Protein AF-A0A5C4V6C7-F1 (afdb_monomer_lite)

Structure (mmCIF, N/CA/C/O backbone):
data_AF-A0A5C4V6C7-F1
#
_entry.id   AF-A0A5C4V6C7-F1
#
loop_
_atom_site.group_PDB
_atom_site.id
_atom_site.type_symbol
_atom_site.label_atom_id
_atom_site.label_alt_id
_atom_site.label_comp_id
_atom_site.label_asym_id
_atom_site.label_entity_id
_atom_site.label_seq_id
_atom_site.pdbx_PDB_ins_code
_atom_site.Cartn_x
_atom_site.Cartn_y
_atom_site.Cartn_z
_atom_site.occupancy
_atom_site.B_iso_or_equiv
_atom_site.auth_seq_id
_atom_site.auth_comp_id
_atom_site.auth_asym_id
_atom_site.auth_atom_id
_atom_site.pdbx_PDB_model_num
ATOM 1 N N . MET A 1 1 ? 22.127 10.292 -16.345 1.00 47.66 1 MET A N 1
ATOM 2 C CA . MET A 1 1 ? 21.463 10.216 -15.031 1.00 47.66 1 MET A CA 1
ATOM 3 C C . MET A 1 1 ? 20.847 8.839 -14.989 1.00 47.66 1 MET A C 1
ATOM 5 O O . MET A 1 1 ? 20.058 8.567 -15.880 1.00 47.66 1 MET A O 1
ATOM 9 N N . GLY A 1 2 ? 21.312 7.954 -14.108 1.00 60.34 2 GLY A N 1
ATOM 10 C CA . GLY A 1 2 ? 20.715 6.629 -13.950 1.00 60.34 2 GLY A CA 1
ATOM 11 C C . GLY A 1 2 ? 19.449 6.728 -13.108 1.00 60.34 2 GLY A C 1
ATOM 12 O O . GLY A 1 2 ? 19.377 7.549 -12.192 1.00 60.34 2 GLY A O 1
ATOM 13 N N . TRP A 1 3 ? 18.433 5.935 -13.435 1.00 71.38 3 TRP A N 1
ATOM 14 C CA . TRP A 1 3 ? 17.349 5.673 -12.495 1.00 71.38 3 TRP A CA 1
ATOM 15 C C . TRP A 1 3 ? 17.891 4.770 -11.385 1.00 71.38 3 TRP A C 1
ATOM 17 O O . TRP A 1 3 ? 18.518 3.755 -11.677 1.00 71.38 3 TRP A O 1
ATOM 27 N N . SER A 1 4 ? 17.635 5.132 -10.131 1.00 81.44 4 SER A N 1
ATOM 28 C CA . SER A 1 4 ? 17.760 4.213 -9.001 1.00 81.44 4 SER A CA 1
ATOM 29 C C . SER A 1 4 ? 16.386 4.092 -8.362 1.00 81.44 4 SER A C 1
ATOM 31 O O . SER A 1 4 ? 15.994 4.907 -7.538 1.00 81.44 4 SER A O 1
ATOM 33 N N . MET A 1 5 ? 15.580 3.155 -8.855 1.00 88.19 5 MET A N 1
ATOM 34 C CA . MET A 1 5 ? 14.187 3.020 -8.440 1.00 88.19 5 MET A CA 1
ATOM 35 C C . MET A 1 5 ? 13.629 1.627 -8.717 1.00 88.19 5 MET A C 1
ATOM 37 O O . MET A 1 5 ? 14.160 0.843 -9.502 1.00 88.19 5 MET A O 1
ATOM 41 N N . GLU A 1 6 ? 12.487 1.350 -8.114 1.00 91.19 6 GLU A N 1
ATOM 42 C CA . GLU A 1 6 ? 11.652 0.192 -8.362 1.00 91.19 6 GLU A CA 1
ATOM 43 C C . GLU A 1 6 ? 10.340 0.609 -9.009 1.00 91.19 6 GLU A C 1
ATOM 45 O O . GLU A 1 6 ? 9.725 1.604 -8.632 1.00 91.19 6 GLU A O 1
ATOM 50 N N . MET A 1 7 ? 9.893 -0.174 -9.986 1.00 92.44 7 MET A N 1
ATOM 51 C CA . MET A 1 7 ? 8.589 -0.007 -10.610 1.00 92.44 7 MET A CA 1
ATOM 52 C C . MET A 1 7 ? 7.860 -1.348 -10.636 1.00 92.44 7 MET A C 1
ATOM 54 O O . MET A 1 7 ? 8.279 -2.281 -11.324 1.00 92.44 7 MET A O 1
ATOM 58 N N . ALA A 1 8 ? 6.766 -1.442 -9.884 1.00 93.31 8 ALA A N 1
ATOM 59 C CA . ALA A 1 8 ? 5.877 -2.594 -9.863 1.00 93.31 8 ALA A CA 1
ATOM 60 C C . ALA A 1 8 ? 4.624 -2.328 -10.699 1.00 93.31 8 ALA A C 1
ATOM 62 O O . ALA A 1 8 ? 3.973 -1.302 -10.545 1.00 93.31 8 ALA A O 1
ATOM 63 N N . ALA A 1 9 ? 4.248 -3.283 -11.539 1.00 93.94 9 ALA A N 1
ATOM 64 C CA . ALA A 1 9 ? 2.946 -3.362 -12.176 1.00 93.94 9 ALA A CA 1
ATOM 65 C C . ALA A 1 9 ? 2.167 -4.529 -11.556 1.00 93.94 9 ALA A C 1
ATOM 67 O O . ALA A 1 9 ? 2.558 -5.691 -11.687 1.00 93.94 9 ALA A O 1
ATOM 68 N N . VAL A 1 10 ? 1.064 -4.210 -10.882 1.00 93.44 10 VAL A N 1
ATOM 69 C CA . VAL A 1 10 ? 0.144 -5.165 -10.251 1.00 93.44 10 VAL A CA 1
ATOM 70 C C . VAL A 1 10 ? -1.168 -5.136 -11.019 1.00 93.44 10 VAL A C 1
ATOM 72 O O . VAL A 1 10 ? -1.760 -4.072 -11.191 1.00 93.44 10 VAL A O 1
ATOM 75 N N . ARG A 1 11 ? -1.643 -6.277 -11.520 1.00 91.88 11 ARG A N 1
ATOM 76 C CA . ARG A 1 11 ? -2.886 -6.300 -12.303 1.00 91.88 11 ARG A CA 1
ATOM 77 C C . ARG A 1 11 ? -4.105 -6.216 -11.386 1.00 91.88 11 ARG A C 1
ATOM 79 O O . ARG A 1 11 ? -4.577 -7.229 -10.880 1.00 91.88 11 ARG A O 1
ATOM 86 N N . THR A 1 12 ? -4.614 -5.006 -11.197 1.00 90.31 12 THR A N 1
ATOM 87 C CA . THR A 1 12 ? -5.779 -4.696 -10.364 1.00 90.31 12 THR A CA 1
ATOM 88 C C . THR A 1 12 ? -6.455 -3.410 -10.852 1.00 90.31 12 THR A C 1
ATOM 90 O O . THR A 1 12 ? -5.879 -2.630 -11.615 1.00 90.31 12 THR A O 1
ATOM 93 N N . THR A 1 13 ? -7.699 -3.204 -10.427 1.00 89.38 13 THR A N 1
ATOM 94 C CA . THR A 1 13 ? -8.447 -1.951 -10.593 1.00 89.38 13 THR A CA 1
ATOM 95 C C . THR A 1 13 ? -8.443 -1.089 -9.331 1.00 89.38 13 THR A C 1
ATOM 97 O O . THR A 1 13 ? -9.035 -0.014 -9.352 1.00 89.38 13 THR A O 1
ATOM 100 N N . ASP A 1 14 ? -7.810 -1.551 -8.252 1.00 88.12 14 ASP A N 1
ATOM 101 C CA . ASP A 1 14 ? -7.759 -0.874 -6.959 1.00 88.12 14 ASP A CA 1
ATOM 102 C C . ASP A 1 14 ? -6.302 -0.609 -6.550 1.00 88.12 14 ASP A C 1
ATOM 104 O O . ASP A 1 14 ? -5.488 -1.528 -6.445 1.00 88.12 14 ASP A O 1
ATOM 108 N N . LEU A 1 15 ? -5.955 0.664 -6.333 1.00 88.06 15 LEU A N 1
ATOM 109 C CA . LEU A 1 15 ? -4.605 1.041 -5.906 1.00 88.06 15 LEU A CA 1
ATOM 110 C C . LEU A 1 15 ? -4.273 0.501 -4.514 1.00 88.06 15 LEU A C 1
ATOM 112 O O . LEU A 1 15 ? -3.110 0.175 -4.271 1.00 88.06 15 LEU A O 1
ATOM 116 N N . ASP A 1 16 ? -5.268 0.343 -3.641 1.00 82.62 16 ASP A N 1
ATOM 117 C CA . ASP A 1 16 ? -5.066 -0.134 -2.271 1.00 82.62 16 ASP A CA 1
ATOM 118 C C . ASP A 1 16 ? -4.592 -1.598 -2.232 1.00 82.62 16 ASP A C 1
ATOM 120 O O . ASP A 1 16 ? -3.952 -2.025 -1.272 1.00 82.62 16 ASP A O 1
ATOM 124 N N . GLU A 1 17 ? -4.859 -2.379 -3.284 1.00 83.94 17 GLU A N 1
ATOM 125 C CA . GLU A 1 17 ? -4.352 -3.750 -3.411 1.00 83.94 17 GLU A CA 1
ATOM 126 C C . GLU A 1 17 ? -2.885 -3.800 -3.858 1.00 83.94 17 GLU A C 1
ATOM 128 O O . GLU A 1 17 ? -2.163 -4.749 -3.538 1.00 83.94 17 GLU A O 1
ATOM 133 N N . ALA A 1 18 ? -2.440 -2.797 -4.617 1.00 87.44 18 ALA A N 1
ATOM 134 C CA . ALA A 1 18 ? -1.103 -2.750 -5.201 1.00 87.44 18 ALA A CA 1
ATOM 135 C C . ALA A 1 18 ? -0.082 -2.049 -4.302 1.00 87.44 18 ALA A C 1
ATOM 137 O O . ALA A 1 18 ? 1.094 -2.421 -4.288 1.00 87.44 18 ALA A O 1
ATOM 138 N N . VAL A 1 19 ? -0.526 -1.049 -3.547 1.00 87.81 19 VAL A N 1
ATOM 139 C CA . VAL A 1 19 ? 0.311 -0.245 -2.660 1.00 87.81 19 VAL A CA 1
ATOM 140 C C . VAL A 1 19 ? 0.470 -0.962 -1.316 1.00 87.81 19 VAL A C 1
ATOM 142 O O . VAL A 1 19 ? -0.526 -1.398 -0.736 1.00 87.81 19 VAL A O 1
ATOM 145 N N . PRO A 1 20 ? 1.695 -1.102 -0.773 1.00 83.75 20 PRO A N 1
ATOM 146 C CA . PRO A 1 20 ? 1.854 -1.623 0.576 1.00 83.75 20 PRO A CA 1
ATOM 147 C C . PRO A 1 20 ? 1.098 -0.736 1.568 1.00 83.75 20 PRO A C 1
ATOM 149 O O . PRO A 1 20 ? 1.229 0.483 1.545 1.00 83.75 20 PRO A O 1
ATOM 152 N N . HIS A 1 21 ? 0.356 -1.351 2.486 1.00 75.38 21 HIS A N 1
ATOM 153 C CA . HIS A 1 21 ? -0.466 -0.666 3.497 1.00 75.38 21 HIS A CA 1
ATOM 154 C C . HIS A 1 21 ? 0.283 0.357 4.379 1.00 75.38 21 HIS A C 1
ATOM 156 O O . HIS A 1 21 ? -0.352 1.147 5.073 1.00 75.38 21 HIS A O 1
ATOM 162 N N . LEU A 1 22 ? 1.619 0.332 4.364 1.00 72.62 22 LEU A N 1
ATOM 163 C CA . LEU A 1 22 ? 2.504 1.304 5.008 1.00 72.62 22 LEU A CA 1
ATOM 164 C C . LEU A 1 22 ? 2.530 2.664 4.299 1.00 72.62 22 LEU A C 1
ATOM 166 O O . LEU A 1 22 ? 3.175 3.585 4.793 1.00 72.62 22 LEU A O 1
ATOM 170 N N . PHE A 1 23 ? 1.882 2.795 3.143 1.00 81.94 23 PHE A N 1
ATOM 171 C CA . PHE A 1 23 ? 1.819 4.021 2.364 1.00 81.94 23 PHE A CA 1
ATOM 172 C C . PHE A 1 23 ? 0.376 4.496 2.213 1.00 81.94 23 PHE A C 1
ATOM 174 O O . PHE A 1 23 ? -0.569 3.711 2.157 1.00 81.94 23 PHE A O 1
ATOM 181 N N . SER A 1 24 ? 0.186 5.810 2.145 1.00 77.50 24 SER A N 1
ATOM 182 C CA . SER A 1 24 ? -1.124 6.409 1.905 1.00 77.50 24 SER A CA 1
ATOM 183 C C . SER A 1 24 ? -1.042 7.699 1.107 1.00 77.50 24 SER A C 1
ATOM 185 O O . SER A 1 24 ? -0.023 8.388 1.165 1.00 77.50 24 SER A O 1
ATOM 187 N N . PRO A 1 25 ? -2.143 8.079 0.430 1.00 84.56 25 PRO A N 1
ATOM 188 C CA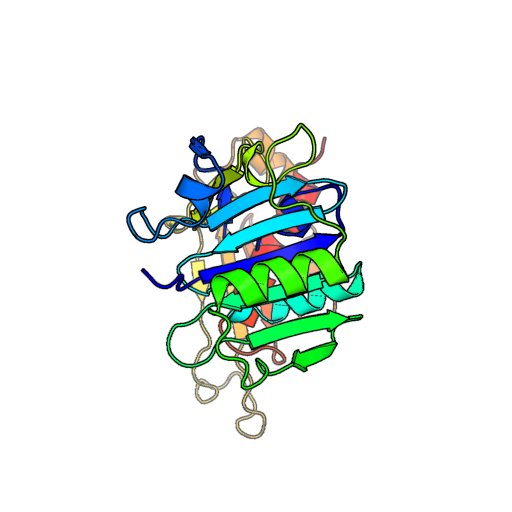 . PRO A 1 25 ? -2.256 9.353 -0.266 1.00 84.56 25 PRO A CA 1
ATOM 189 C C . PRO A 1 25 ? -1.813 10.541 0.591 1.00 84.56 25 PRO A C 1
ATOM 191 O O . PRO A 1 25 ? -2.412 10.815 1.631 1.00 84.56 25 PRO A O 1
ATOM 194 N N . ALA A 1 26 ? -0.809 11.275 0.112 1.00 82.19 26 ALA A N 1
ATOM 195 C CA . ALA A 1 26 ? -0.291 12.495 0.735 1.00 82.19 26 ALA A CA 1
ATOM 196 C C . ALA A 1 26 ? -1.037 13.769 0.279 1.00 82.19 26 ALA A C 1
ATOM 198 O O . ALA A 1 26 ? -0.656 14.883 0.627 1.00 82.19 26 ALA A O 1
ATOM 199 N N . GLY A 1 27 ? -2.101 13.619 -0.522 1.00 76.81 27 GLY A N 1
ATOM 200 C CA . GLY A 1 27 ? -2.910 14.733 -1.035 1.00 76.81 27 GLY A CA 1
ATOM 201 C C . GLY A 1 27 ? -2.356 15.415 -2.292 1.00 76.81 27 GLY A C 1
ATOM 202 O O . GLY A 1 27 ? -2.878 16.451 -2.697 1.00 76.81 27 GLY A O 1
ATOM 203 N N . GLY A 1 28 ? -1.328 14.842 -2.927 1.00 88.38 28 GLY A N 1
ATOM 204 C CA . GLY A 1 28 ? -0.708 15.364 -4.147 1.00 88.38 28 GLY A CA 1
ATOM 205 C C . GLY A 1 28 ? -0.765 14.392 -5.325 1.00 88.38 28 GLY A C 1
ATOM 206 O O . GLY A 1 28 ? -0.949 13.184 -5.153 1.00 88.38 28 GLY A O 1
ATOM 207 N N . THR A 1 29 ? -0.567 14.929 -6.530 1.00 93.81 29 THR A N 1
ATOM 208 C CA . THR A 1 29 ? -0.294 14.128 -7.728 1.00 93.81 29 THR A CA 1
ATOM 209 C C . THR A 1 29 ? 0.911 14.677 -8.481 1.00 93.81 29 THR A C 1
ATOM 211 O O . THR A 1 29 ? 1.258 15.848 -8.335 1.00 93.81 29 THR A O 1
ATOM 214 N N . THR A 1 30 ? 1.554 13.832 -9.279 1.00 93.12 30 THR A N 1
ATOM 215 C CA . THR A 1 30 ? 2.693 14.201 -10.119 1.00 93.12 30 THR A CA 1
ATOM 216 C C . THR A 1 30 ? 2.644 13.470 -11.458 1.00 93.12 30 THR A C 1
ATOM 218 O O . THR A 1 30 ? 1.940 12.475 -11.606 1.00 93.12 30 THR A O 1
ATOM 221 N N . ARG A 1 31 ? 3.384 13.958 -12.451 1.00 92.75 31 ARG A N 1
ATOM 222 C CA . ARG A 1 31 ? 3.539 13.290 -13.755 1.00 92.75 31 ARG A CA 1
ATOM 223 C C . ARG A 1 31 ? 4.609 12.206 -13.667 1.00 92.75 31 ARG A C 1
ATOM 225 O O . ARG A 1 31 ? 5.383 12.207 -12.716 1.00 92.75 31 ARG A O 1
ATOM 232 N N . PHE A 1 32 ? 4.688 11.324 -14.664 1.00 90.50 32 PHE A N 1
ATOM 233 C CA . PHE A 1 32 ? 5.678 10.238 -14.692 1.00 90.50 32 PHE A CA 1
ATOM 234 C C . PHE A 1 32 ? 7.111 10.721 -14.415 1.00 90.50 32 PHE A C 1
ATOM 236 O O . PHE A 1 32 ? 7.755 10.189 -13.521 1.00 90.50 32 PHE A O 1
ATOM 243 N N . GLU A 1 33 ? 7.559 11.799 -15.068 1.00 88.88 33 GLU A N 1
ATOM 244 C CA . GLU A 1 33 ? 8.881 12.405 -14.823 1.00 88.88 33 GLU A CA 1
ATOM 245 C C . GLU A 1 33 ? 9.093 12.800 -13.353 1.00 88.88 33 GLU A C 1
ATOM 247 O O . GLU A 1 33 ? 10.156 12.594 -12.773 1.00 88.88 33 GLU A O 1
ATOM 252 N N . GLY A 1 34 ? 8.057 13.343 -12.714 1.00 88.69 34 GLY A N 1
ATOM 253 C CA . GLY A 1 34 ? 8.104 13.684 -11.297 1.00 88.69 34 GLY A CA 1
ATOM 254 C C . GLY A 1 34 ? 7.952 12.473 -10.372 1.00 88.69 34 GLY A C 1
ATOM 255 O O . GLY A 1 34 ? 8.351 12.550 -9.213 1.00 88.69 34 GLY A O 1
ATOM 256 N N . ALA A 1 35 ? 7.379 11.365 -10.845 1.00 89.50 35 ALA A N 1
ATOM 257 C CA . ALA A 1 35 ? 7.295 10.105 -10.111 1.00 89.50 35 ALA A CA 1
ATOM 258 C C . ALA A 1 35 ? 8.628 9.340 -10.124 1.00 89.50 35 ALA A C 1
ATOM 260 O O . ALA A 1 35 ? 8.940 8.684 -9.136 1.00 89.50 35 ALA A O 1
ATOM 261 N N . THR A 1 36 ? 9.415 9.463 -11.197 1.00 88.19 36 THR A N 1
ATOM 262 C CA . THR A 1 36 ? 10.729 8.813 -11.364 1.00 88.19 36 THR A CA 1
ATOM 263 C C . THR A 1 36 ? 11.917 9.705 -10.987 1.00 88.19 36 THR A C 1
ATOM 265 O O . THR A 1 36 ? 13.060 9.255 -10.984 1.00 88.19 36 THR A O 1
ATOM 268 N N . SER A 1 37 ? 11.683 10.981 -10.668 1.00 85.75 37 SER A N 1
ATOM 269 C CA . SER A 1 37 ? 12.748 11.908 -10.276 1.00 85.75 37 SER A CA 1
ATOM 270 C C . SER A 1 37 ? 13.407 11.483 -8.962 1.00 85.75 37 SER A C 1
ATOM 272 O O . SER A 1 37 ? 12.716 11.318 -7.970 1.00 85.75 37 SER A O 1
ATOM 274 N N . MET A 1 38 ? 14.741 11.427 -8.909 1.00 78.44 38 MET A N 1
ATOM 275 C CA . MET A 1 38 ? 15.501 11.210 -7.662 1.00 78.44 38 MET A CA 1
ATOM 276 C C . MET A 1 38 ? 15.631 12.474 -6.792 1.00 78.44 38 MET A C 1
ATOM 278 O O . MET A 1 38 ? 16.206 12.436 -5.712 1.00 78.44 38 MET A O 1
ATOM 282 N N . SER A 1 39 ? 15.154 13.629 -7.270 1.00 79.25 39 SER A N 1
ATOM 283 C CA . SER A 1 39 ? 15.255 14.913 -6.549 1.00 79.25 39 SER A CA 1
ATOM 284 C C . SER A 1 39 ? 14.053 15.206 -5.644 1.00 79.25 39 SER A C 1
ATOM 286 O O . SER A 1 39 ? 14.030 16.232 -4.963 1.00 79.25 39 SER A O 1
ATOM 288 N N . ARG A 1 40 ? 13.033 14.343 -5.660 1.00 76.69 40 ARG A N 1
ATOM 289 C CA . ARG A 1 40 ? 11.847 14.443 -4.798 1.00 76.69 40 ARG A CA 1
ATOM 290 C C . ARG A 1 40 ? 12.128 13.879 -3.399 1.00 76.69 40 ARG A C 1
ATOM 292 O O . ARG A 1 40 ? 13.032 13.060 -3.244 1.00 76.69 40 ARG A O 1
ATOM 299 N N . PRO A 1 41 ? 11.319 14.246 -2.390 1.00 76.06 41 PRO A N 1
ATOM 300 C CA . PRO A 1 41 ? 11.248 13.486 -1.148 1.00 76.06 41 PRO A CA 1
ATOM 301 C C . PRO A 1 41 ? 10.969 11.999 -1.431 1.00 76.06 41 PRO A C 1
ATOM 303 O O . PRO A 1 41 ? 10.268 11.712 -2.402 1.00 76.06 41 PRO A O 1
ATOM 306 N N . PRO A 1 42 ? 11.452 11.067 -0.588 1.00 75.94 42 PRO A N 1
ATOM 307 C CA . PRO A 1 42 ? 11.379 9.613 -0.787 1.00 75.94 42 PRO A CA 1
ATOM 308 C C . PRO A 1 42 ? 9.956 9.043 -0.629 1.00 75.94 42 PRO A C 1
ATOM 310 O O . PRO A 1 42 ? 9.681 8.124 0.141 1.00 75.94 42 PRO A O 1
ATOM 313 N N . GLU A 1 43 ? 9.001 9.617 -1.338 1.00 86.44 43 GLU A N 1
ATOM 314 C CA . GLU A 1 43 ? 7.597 9.250 -1.387 1.00 86.44 43 GLU A CA 1
ATOM 315 C C . GLU A 1 43 ? 7.382 8.256 -2.522 1.00 86.44 43 GLU A C 1
ATOM 317 O O . GLU A 1 43 ? 7.948 8.410 -3.607 1.00 86.44 43 GLU A O 1
ATOM 322 N N . MET A 1 44 ? 6.511 7.282 -2.300 1.00 91.75 44 MET A N 1
ATOM 323 C CA . MET A 1 44 ? 6.084 6.352 -3.338 1.00 91.75 44 MET A CA 1
ATOM 324 C C . MET A 1 44 ? 5.057 7.038 -4.251 1.00 91.75 44 MET A C 1
ATOM 326 O O . MET A 1 44 ? 4.393 8.001 -3.861 1.00 91.75 44 MET A O 1
ATOM 330 N N . CYS A 1 45 ? 4.923 6.573 -5.485 1.00 94.38 45 CYS A N 1
ATOM 331 C CA . CYS A 1 45 ? 3.917 7.060 -6.420 1.00 94.38 45 CYS A CA 1
ATOM 332 C C . CYS A 1 45 ? 3.119 5.906 -7.005 1.00 94.38 45 CYS A C 1
ATOM 334 O O . CYS A 1 45 ? 3.704 4.889 -7.347 1.00 94.38 45 CYS A O 1
ATOM 336 N N . ALA A 1 46 ? 1.805 6.061 -7.166 1.00 95.50 46 ALA A N 1
ATOM 337 C CA . ALA A 1 46 ? 0.982 5.022 -7.779 1.00 95.50 46 ALA A CA 1
ATOM 338 C C . ALA A 1 46 ? -0.085 5.576 -8.727 1.00 95.50 46 ALA A C 1
ATOM 340 O O . ALA A 1 46 ? -0.614 6.667 -8.510 1.00 95.50 46 ALA A O 1
ATOM 341 N N . ALA A 1 47 ? -0.406 4.829 -9.782 1.00 95.06 47 ALA A N 1
ATOM 342 C CA . ALA A 1 47 ? -1.479 5.168 -10.713 1.00 95.06 47 ALA A CA 1
ATOM 343 C C . ALA A 1 47 ? -2.103 3.933 -11.367 1.00 95.06 47 ALA A C 1
ATOM 345 O O . ALA A 1 47 ? -1.438 2.915 -11.541 1.00 95.06 47 ALA A O 1
ATOM 346 N N . LEU A 1 48 ? -3.368 4.045 -11.784 1.00 92.94 48 LEU A N 1
ATOM 347 C CA . LEU A 1 48 ? -4.024 3.035 -12.615 1.00 92.94 48 LEU A CA 1
ATOM 348 C C . LEU A 1 48 ? -3.779 3.332 -14.098 1.00 92.94 48 LEU A C 1
ATOM 350 O O . LEU A 1 48 ? -4.090 4.417 -14.585 1.00 92.94 48 LEU A O 1
ATOM 354 N N . VAL A 1 49 ? -3.254 2.347 -14.822 1.00 90.81 49 VAL A N 1
ATOM 355 C CA . VAL A 1 49 ? -2.893 2.428 -16.239 1.00 90.81 49 VAL A CA 1
ATOM 356 C C . VAL A 1 49 ? -3.324 1.143 -16.939 1.00 90.81 49 VAL A C 1
ATOM 358 O O . VAL A 1 49 ? -2.757 0.080 -16.715 1.00 90.81 49 VAL A O 1
ATOM 361 N N . GLY A 1 50 ? -4.348 1.217 -17.793 1.00 84.50 50 GLY A N 1
ATOM 362 C CA . GLY A 1 50 ? -4.726 0.093 -18.662 1.00 84.50 50 GLY A CA 1
ATOM 363 C C . GLY A 1 50 ? -5.037 -1.226 -17.935 1.00 84.50 50 GLY A C 1
ATOM 364 O O . GLY A 1 50 ? -4.712 -2.290 -18.453 1.00 84.50 50 GLY A O 1
ATOM 365 N N . GLY A 1 51 ? -5.638 -1.170 -16.739 1.00 88.19 51 GLY A N 1
ATOM 366 C CA . GLY A 1 51 ? -5.943 -2.354 -15.917 1.00 88.19 51 GLY A CA 1
ATOM 367 C C . GLY A 1 51 ? -4.793 -2.840 -15.026 1.00 88.19 51 GLY A C 1
ATOM 368 O O . GLY A 1 51 ? -4.876 -3.930 -14.460 1.00 88.19 51 GLY A O 1
ATOM 369 N N . TRP A 1 52 ? -3.734 -2.040 -14.911 1.00 92.69 52 TRP A N 1
ATOM 370 C CA . TRP A 1 52 ? -2.624 -2.242 -13.990 1.00 92.69 52 TRP A CA 1
ATOM 371 C C . TRP A 1 52 ? -2.543 -1.085 -13.005 1.00 92.69 52 TRP A C 1
ATOM 373 O O . TRP A 1 52 ? -2.676 0.069 -13.397 1.00 92.69 52 TRP A O 1
ATOM 383 N N . ALA A 1 53 ? -2.249 -1.376 -11.748 1.00 94.19 53 ALA A N 1
ATOM 384 C CA . ALA A 1 53 ? -1.694 -0.403 -10.829 1.00 94.19 53 ALA A CA 1
ATOM 385 C C . ALA A 1 53 ? -0.173 -0.380 -11.008 1.00 94.19 53 ALA A C 1
ATOM 387 O O . ALA A 1 53 ? 0.493 -1.401 -10.826 1.00 94.19 53 ALA A O 1
ATOM 388 N N . VAL A 1 54 ? 0.367 0.773 -11.389 1.00 94.44 54 VAL A N 1
ATOM 389 C CA . VAL A 1 54 ? 1.806 1.015 -11.510 1.00 94.44 54 VAL A CA 1
ATOM 390 C C . VAL A 1 54 ? 2.263 1.769 -10.276 1.00 94.44 54 VAL A C 1
ATOM 392 O O . VAL A 1 54 ? 1.785 2.875 -10.035 1.00 94.44 54 VAL A O 1
ATOM 395 N N . VAL A 1 55 ? 3.175 1.172 -9.516 1.00 94.81 55 VAL A N 1
ATOM 396 C CA . VAL A 1 55 ? 3.758 1.725 -8.293 1.00 94.81 55 VAL A CA 1
ATOM 397 C C . VAL A 1 55 ? 5.240 1.989 -8.535 1.00 94.81 55 VAL A C 1
ATOM 399 O O . VAL A 1 55 ? 5.959 1.087 -8.952 1.00 94.81 55 VAL A O 1
ATOM 402 N N . ILE A 1 56 ? 5.686 3.217 -8.293 1.00 93.44 56 ILE A N 1
ATOM 403 C CA . ILE A 1 56 ? 7.062 3.684 -8.467 1.00 93.44 56 ILE A CA 1
ATOM 404 C C . ILE A 1 56 ? 7.621 4.041 -7.093 1.00 93.44 56 ILE A C 1
ATOM 406 O O . ILE A 1 56 ? 7.009 4.813 -6.350 1.00 93.44 56 ILE A O 1
ATOM 410 N N . ASP A 1 57 ? 8.783 3.489 -6.769 1.00 91.62 57 ASP A N 1
ATOM 411 C CA . ASP A 1 57 ? 9.478 3.713 -5.511 1.00 91.62 57 ASP A CA 1
ATOM 412 C C . ASP A 1 57 ? 10.970 3.960 -5.727 1.00 91.62 57 ASP A C 1
ATOM 414 O O . ASP A 1 57 ? 11.718 3.063 -6.104 1.00 91.62 57 ASP A O 1
ATOM 418 N N . VAL A 1 58 ? 11.412 5.181 -5.448 1.00 87.50 58 VAL A N 1
ATOM 419 C CA . VAL A 1 58 ? 12.809 5.610 -5.608 1.00 87.50 58 VAL A CA 1
ATOM 420 C C . VAL A 1 58 ? 13.739 5.139 -4.478 1.00 87.50 58 VAL A C 1
ATOM 422 O O . VAL A 1 58 ? 14.937 5.364 -4.552 1.00 87.50 58 VAL A O 1
ATOM 425 N N . GLU A 1 59 ? 13.211 4.477 -3.442 1.00 85.44 59 GLU A N 1
ATOM 426 C CA . GLU A 1 59 ? 13.986 3.957 -2.294 1.00 85.44 59 GLU A CA 1
ATOM 427 C C . GLU A 1 59 ? 14.023 2.419 -2.232 1.00 85.44 59 GLU A C 1
ATOM 429 O O . GLU A 1 59 ? 14.426 1.849 -1.225 1.00 85.44 59 GLU A O 1
ATOM 434 N N . HIS A 1 60 ? 13.555 1.725 -3.276 1.00 85.12 60 HIS A N 1
ATOM 435 C CA . HIS A 1 60 ? 13.567 0.252 -3.364 1.00 85.12 60 HIS A CA 1
ATOM 436 C C . HIS A 1 60 ? 12.824 -0.504 -2.241 1.00 85.12 60 HIS A C 1
ATOM 438 O O . HIS A 1 60 ? 13.080 -1.684 -2.004 1.00 85.12 60 HIS A O 1
ATOM 444 N N . ARG A 1 61 ? 11.857 0.124 -1.564 1.00 84.00 61 ARG A N 1
ATOM 445 C CA . ARG A 1 61 ? 11.136 -0.476 -0.424 1.00 84.00 61 ARG A CA 1
ATOM 446 C C . ARG A 1 61 ? 10.081 -1.494 -0.858 1.00 84.00 61 ARG A C 1
ATOM 448 O O . ARG A 1 61 ? 9.581 -2.255 -0.029 1.00 84.00 61 ARG A O 1
ATOM 455 N N . LEU A 1 62 ? 9.706 -1.534 -2.142 1.00 85.19 62 LEU A N 1
ATOM 456 C CA . LEU A 1 62 ? 8.743 -2.517 -2.655 1.00 85.19 62 LEU A CA 1
ATOM 457 C C . LEU A 1 62 ? 9.300 -3.935 -2.549 1.00 85.19 62 LEU A C 1
ATOM 459 O O . LEU A 1 62 ? 8.616 -4.833 -2.061 1.00 85.19 62 LEU A O 1
ATOM 463 N N . SER A 1 63 ? 10.535 -4.140 -2.995 1.00 80.94 63 SER A N 1
ATOM 464 C CA . SER A 1 63 ? 11.221 -5.431 -2.901 1.00 80.94 63 SER A CA 1
ATOM 465 C C . SER A 1 63 ? 11.555 -5.844 -1.466 1.00 80.94 63 SER A C 1
ATOM 467 O O . SER A 1 63 ? 11.526 -7.040 -1.169 1.00 80.94 63 SER A O 1
ATOM 469 N N . GLU A 1 64 ? 11.827 -4.880 -0.578 1.00 79.12 64 GLU A N 1
ATOM 470 C CA . GLU A 1 64 ? 11.999 -5.120 0.860 1.00 79.12 64 GLU A CA 1
ATOM 471 C C . GLU A 1 64 ? 10.702 -5.649 1.486 1.00 79.12 64 GLU A C 1
ATOM 473 O O . GLU A 1 64 ? 10.737 -6.476 2.395 1.00 79.12 64 GLU A O 1
ATOM 478 N N . ASN A 1 65 ? 9.546 -5.269 0.930 1.00 77.88 65 ASN A N 1
ATOM 479 C CA . ASN A 1 65 ? 8.245 -5.826 1.287 1.00 77.88 65 ASN A CA 1
ATOM 480 C C . ASN A 1 65 ? 7.865 -7.048 0.422 1.00 77.88 65 ASN A C 1
ATOM 482 O O . ASN A 1 65 ? 6.797 -7.121 -0.199 1.00 77.88 65 ASN A O 1
ATOM 486 N N . ALA A 1 66 ? 8.741 -8.057 0.394 1.00 79.06 66 ALA A N 1
ATOM 487 C CA . ALA A 1 66 ? 8.521 -9.289 -0.366 1.00 79.06 66 ALA A CA 1
ATOM 488 C C . ALA A 1 66 ? 7.221 -10.018 0.037 1.00 79.06 66 ALA A C 1
ATOM 490 O O . ALA A 1 66 ? 6.587 -10.664 -0.803 1.00 79.06 66 ALA A O 1
ATOM 491 N N . GLY A 1 67 ? 6.799 -9.903 1.302 1.00 76.75 67 GLY A N 1
ATOM 492 C CA . GLY A 1 67 ? 5.531 -10.439 1.800 1.00 76.75 67 GLY A CA 1
ATOM 493 C C . GLY A 1 67 ? 4.313 -9.850 1.080 1.00 76.75 67 GLY A C 1
ATOM 494 O O . GLY A 1 67 ? 3.460 -10.606 0.600 1.00 76.75 67 GLY A O 1
ATOM 495 N N . HIS A 1 68 ? 4.260 -8.520 0.929 1.00 82.94 68 HIS A N 1
ATOM 496 C CA . HIS A 1 68 ? 3.214 -7.828 0.166 1.00 82.94 68 HIS A CA 1
ATOM 497 C C . HIS A 1 68 ? 3.188 -8.276 -1.296 1.00 82.94 68 HIS A C 1
ATOM 499 O O . HIS A 1 68 ? 2.142 -8.702 -1.785 1.00 82.94 68 HIS A O 1
ATOM 505 N N . LEU A 1 69 ? 4.339 -8.285 -1.976 1.00 84.88 69 LEU A N 1
ATOM 506 C CA . LEU A 1 69 ? 4.423 -8.687 -3.387 1.00 84.88 69 LEU A CA 1
ATOM 507 C C . LEU A 1 69 ? 3.995 -10.143 -3.604 1.00 84.88 69 LEU A C 1
ATOM 509 O O . LEU A 1 69 ? 3.238 -10.448 -4.530 1.00 84.88 69 LEU A O 1
ATOM 513 N N . ARG A 1 70 ? 4.406 -11.056 -2.713 1.00 83.69 70 ARG A N 1
ATOM 514 C CA . ARG A 1 70 ? 3.952 -12.453 -2.745 1.00 83.69 70 ARG A CA 1
ATOM 515 C C . ARG A 1 70 ? 2.445 -12.543 -2.562 1.00 83.69 70 ARG A C 1
ATOM 517 O O . ARG A 1 70 ? 1.807 -13.277 -3.313 1.00 83.69 70 ARG A O 1
ATOM 524 N N . LYS A 1 71 ? 1.871 -11.810 -1.606 1.00 81.44 71 LYS A N 1
ATOM 525 C CA . LYS A 1 71 ? 0.424 -11.789 -1.365 1.00 81.44 71 LYS A CA 1
ATOM 526 C C . LYS A 1 71 ? -0.336 -11.255 -2.581 1.00 81.44 71 LYS A C 1
ATOM 528 O O . LYS A 1 71 ? -1.234 -11.948 -3.054 1.00 81.44 71 LYS A O 1
ATOM 533 N N . ALA A 1 72 ? 0.057 -10.100 -3.116 1.00 84.00 72 ALA A N 1
ATOM 534 C CA . ALA A 1 72 ? -0.539 -9.521 -4.319 1.00 84.00 72 ALA A CA 1
ATOM 535 C C . ALA A 1 72 ? -0.473 -10.510 -5.496 1.00 84.00 72 ALA A C 1
ATOM 537 O O . ALA A 1 72 ? -1.480 -10.784 -6.148 1.00 84.00 72 ALA A O 1
ATOM 538 N N . SER A 1 73 ? 0.675 -11.171 -5.681 1.00 86.12 73 SER A N 1
ATOM 539 C CA . SER A 1 73 ? 0.862 -12.137 -6.770 1.00 86.12 73 SER A CA 1
ATOM 540 C C . SER A 1 73 ? 0.049 -13.435 -6.657 1.00 86.12 73 SER A C 1
ATOM 542 O O . SER A 1 73 ? 0.008 -14.231 -7.597 1.00 86.12 73 SER A O 1
ATOM 544 N N . ARG A 1 74 ? -0.562 -13.718 -5.497 1.00 82.94 74 ARG A N 1
ATOM 545 C CA . ARG A 1 74 ? -1.489 -14.854 -5.350 1.00 82.94 74 ARG A CA 1
ATOM 546 C C . ARG A 1 74 ? -2.849 -14.553 -5.965 1.00 82.94 74 ARG A C 1
ATOM 548 O O . ARG A 1 74 ? -3.515 -15.481 -6.410 1.00 82.94 74 ARG A O 1
ATOM 555 N N . ALA A 1 75 ? -3.253 -13.285 -5.963 1.00 78.75 75 ALA A N 1
ATOM 556 C CA . ALA A 1 75 ? -4.514 -12.845 -6.542 1.00 78.75 75 ALA A CA 1
ATOM 557 C C . ALA A 1 75 ? -4.383 -12.546 -8.043 1.00 78.75 75 ALA A C 1
ATOM 559 O O . ALA A 1 75 ? -5.346 -12.715 -8.788 1.00 78.75 75 ALA A O 1
ATOM 560 N N . THR A 1 76 ? -3.204 -12.104 -8.488 1.00 82.25 76 THR A N 1
ATOM 561 C CA . THR A 1 76 ? -3.000 -11.585 -9.845 1.00 82.25 76 THR A CA 1
ATOM 562 C C . THR A 1 76 ? -1.529 -11.649 -10.277 1.00 82.25 76 THR A C 1
ATOM 564 O O . THR A 1 76 ? -0.677 -12.074 -9.506 1.00 82.25 76 THR A O 1
ATOM 567 N N . ASP A 1 77 ? -1.200 -11.248 -11.505 1.00 82.94 77 ASP A N 1
ATOM 568 C CA . ASP A 1 77 ? 0.197 -11.146 -11.952 1.00 82.94 77 ASP A CA 1
ATOM 569 C C . ASP A 1 77 ? 0.861 -9.871 -11.393 1.00 82.94 77 ASP A C 1
ATOM 571 O O . ASP A 1 77 ? 0.267 -8.787 -11.406 1.00 82.94 77 ASP A O 1
ATOM 575 N N . VAL A 1 78 ? 2.110 -10.001 -10.926 1.00 88.69 78 VAL A N 1
ATOM 576 C CA . VAL A 1 78 ? 2.932 -8.888 -10.427 1.00 88.69 78 VAL A CA 1
ATOM 577 C C . VAL A 1 78 ? 4.287 -8.888 -11.130 1.00 88.69 78 VAL A C 1
ATOM 579 O O . VAL A 1 78 ? 5.052 -9.855 -11.057 1.00 88.69 78 VAL A O 1
ATOM 582 N N . HIS A 1 79 ? 4.606 -7.774 -11.785 1.00 89.19 79 HIS A N 1
ATOM 583 C CA . HIS A 1 79 ? 5.889 -7.554 -12.446 1.00 89.19 79 HIS A CA 1
ATOM 584 C C . HIS A 1 79 ? 6.606 -6.385 -11.787 1.00 89.19 79 HIS A C 1
ATOM 586 O O . HIS A 1 79 ? 6.154 -5.253 -11.897 1.00 89.19 79 HIS A O 1
ATOM 592 N N . LEU A 1 80 ? 7.721 -6.652 -11.120 1.00 89.44 80 LEU A N 1
ATOM 593 C CA . LEU A 1 80 ? 8.585 -5.643 -10.529 1.00 89.44 80 LEU A CA 1
ATOM 594 C C . LEU A 1 80 ? 9.866 -5.547 -11.355 1.00 89.44 80 LEU A C 1
ATOM 596 O O . LEU A 1 80 ? 10.476 -6.560 -11.694 1.00 89.44 80 LEU A O 1
ATOM 600 N N . VAL A 1 81 ? 10.285 -4.329 -11.664 1.00 87.88 81 VAL A N 1
ATOM 601 C CA . VAL A 1 81 ? 11.613 -4.074 -12.210 1.00 87.88 81 VAL A CA 1
ATOM 602 C C . VAL A 1 81 ? 12.353 -3.144 -11.269 1.00 87.88 81 VAL A C 1
ATOM 604 O O . VAL A 1 81 ? 11.841 -2.081 -10.921 1.00 87.88 81 VAL A O 1
ATOM 607 N N . ARG A 1 82 ? 13.549 -3.561 -10.859 1.00 86.44 82 ARG A N 1
ATOM 608 C CA . ARG A 1 82 ? 14.512 -2.727 -10.154 1.00 86.44 82 ARG A CA 1
ATOM 609 C C . ARG A 1 82 ? 15.496 -2.181 -11.174 1.00 86.44 82 ARG A C 1
ATOM 611 O O . ARG A 1 82 ? 16.173 -2.945 -11.864 1.00 86.44 82 ARG A O 1
ATOM 618 N N . VAL A 1 83 ? 15.570 -0.864 -11.241 1.00 82.06 83 VAL A N 1
ATOM 619 C CA . VAL A 1 83 ? 16.618 -0.147 -11.953 1.00 82.06 83 VAL A CA 1
ATOM 620 C C . VAL A 1 83 ? 17.574 0.361 -10.893 1.00 82.06 83 VAL A C 1
ATOM 622 O O . VAL A 1 83 ? 17.198 1.186 -10.069 1.00 82.06 83 VAL A O 1
ATOM 625 N N . ASP A 1 84 ? 18.771 -0.203 -10.871 1.00 76.31 84 ASP A N 1
ATOM 626 C CA . ASP A 1 84 ? 19.857 0.191 -9.983 1.00 76.31 84 ASP A CA 1
ATOM 627 C C . ASP A 1 84 ? 21.123 0.335 -10.832 1.00 76.31 84 ASP A C 1
ATOM 629 O O . ASP A 1 84 ? 21.278 -0.361 -11.840 1.00 76.31 84 ASP A O 1
ATOM 633 N N . GLU A 1 85 ? 22.006 1.266 -10.468 1.00 66.00 85 GLU A N 1
ATOM 634 C CA . GLU A 1 85 ? 23.235 1.520 -11.230 1.00 66.00 85 GLU A CA 1
ATOM 635 C C . GLU A 1 85 ? 24.230 0.351 -11.154 1.00 66.00 85 GLU A C 1
ATOM 637 O O . GLU A 1 85 ? 25.081 0.215 -12.034 1.00 66.00 85 GLU A O 1
ATOM 642 N N . VAL A 1 86 ? 24.131 -0.486 -10.117 1.00 67.12 86 VAL A N 1
ATOM 643 C CA . VAL A 1 86 ? 25.049 -1.593 -9.840 1.00 67.12 86 VAL A CA 1
ATOM 644 C C . VAL A 1 86 ? 24.466 -2.920 -10.319 1.00 67.12 86 VAL A C 1
ATOM 646 O O . VAL A 1 86 ? 25.150 -3.665 -11.019 1.00 67.12 86 VAL A O 1
ATOM 649 N N . GLU A 1 87 ? 23.210 -3.217 -9.973 1.00 69.12 87 GLU A N 1
ATOM 650 C CA . GLU A 1 87 ? 22.577 -4.514 -10.262 1.00 69.12 87 GLU A CA 1
ATOM 651 C C . GLU A 1 87 ? 21.090 -4.364 -10.631 1.00 69.12 87 GLU A C 1
ATOM 653 O O . GLU A 1 87 ? 20.202 -4.605 -9.803 1.00 69.12 87 GLU A O 1
ATOM 658 N N . PRO A 1 88 ? 20.772 -3.977 -11.879 1.00 71.94 88 PRO A N 1
ATOM 659 C CA . PRO A 1 88 ? 19.391 -3.968 -12.334 1.00 71.94 88 PRO A CA 1
ATOM 660 C C . PRO A 1 88 ? 18.838 -5.404 -12.388 1.00 71.94 88 PRO A C 1
ATOM 662 O O . PRO A 1 88 ? 19.553 -6.363 -12.693 1.00 71.94 88 PRO A O 1
ATOM 665 N N . ALA A 1 89 ? 17.552 -5.567 -12.076 1.00 79.50 89 ALA A N 1
ATOM 666 C CA . ALA A 1 89 ? 16.919 -6.881 -11.966 1.00 79.50 89 ALA A CA 1
ATOM 667 C C . ALA A 1 89 ? 15.426 -6.837 -12.300 1.00 79.50 89 ALA A C 1
ATOM 669 O O . ALA A 1 89 ? 14.721 -5.881 -11.972 1.00 79.50 89 ALA A O 1
ATOM 670 N N . ALA A 1 90 ? 14.916 -7.910 -12.905 1.00 77.38 90 ALA A N 1
ATOM 671 C CA . ALA A 1 90 ? 13.489 -8.104 -13.128 1.00 77.38 90 ALA A CA 1
ATOM 672 C C . ALA A 1 90 ? 13.018 -9.180 -12.162 1.00 77.38 90 ALA A C 1
ATOM 674 O O . ALA A 1 90 ? 13.476 -10.321 -12.192 1.00 77.38 90 ALA A O 1
ATOM 675 N N . LEU A 1 91 ? 12.098 -8.796 -11.289 1.00 79.69 91 LEU A N 1
ATOM 676 C CA . LEU A 1 91 ? 11.511 -9.654 -10.281 1.00 79.69 91 LEU A CA 1
ATOM 677 C C . LEU A 1 91 ? 10.059 -9.909 -10.672 1.00 79.69 91 LEU A C 1
ATOM 679 O O . LEU A 1 91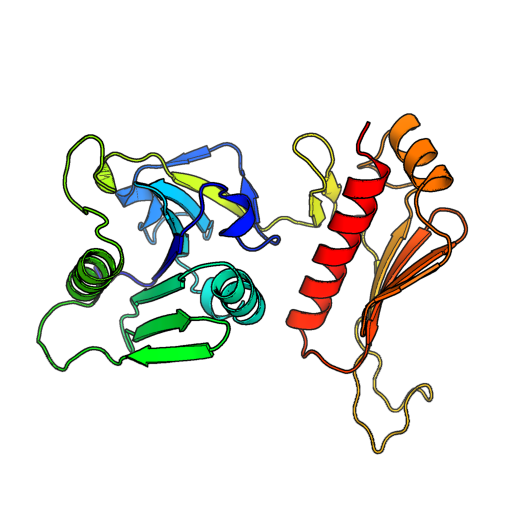 ? 9.206 -9.022 -10.684 1.00 79.69 91 LEU A O 1
ATOM 683 N N . HIS A 1 92 ? 9.760 -11.148 -11.017 1.00 79.81 92 HIS A N 1
ATOM 684 C CA . HIS A 1 92 ? 8.426 -11.562 -11.410 1.00 79.81 92 HIS A CA 1
ATOM 685 C C . HIS A 1 92 ? 7.823 -12.405 -10.304 1.00 79.81 92 HIS A C 1
ATOM 687 O O . HIS A 1 92 ? 8.368 -13.444 -9.940 1.00 79.81 92 HIS A O 1
ATOM 693 N N . TYR A 1 93 ? 6.681 -11.977 -9.781 1.00 78.44 93 TYR A N 1
ATOM 694 C CA . TYR A 1 93 ? 5.950 -12.751 -8.795 1.00 78.44 93 TYR A CA 1
ATOM 695 C C . TYR A 1 93 ? 4.708 -13.336 -9.455 1.00 78.44 93 TYR A C 1
ATOM 697 O O . TYR A 1 93 ? 3.840 -12.611 -9.942 1.00 78.44 93 TYR A O 1
ATOM 705 N N . ARG A 1 94 ? 4.618 -14.666 -9.464 1.00 76.94 94 ARG A N 1
ATOM 706 C CA . ARG A 1 94 ? 3.452 -15.399 -9.967 1.00 76.94 94 ARG A CA 1
ATOM 707 C C . ARG A 1 94 ? 3.028 -16.430 -8.940 1.00 76.94 94 ARG A C 1
ATOM 709 O O . ARG A 1 94 ? 3.833 -17.272 -8.541 1.00 76.94 94 ARG A O 1
ATOM 716 N N . ALA A 1 95 ? 1.767 -16.369 -8.519 1.00 77.50 95 ALA A N 1
ATOM 717 C CA . ALA A 1 95 ? 1.199 -17.281 -7.528 1.00 77.50 95 ALA A CA 1
ATOM 718 C C . ALA A 1 95 ? 2.043 -17.375 -6.235 1.00 77.50 95 ALA A C 1
ATOM 720 O O . ALA A 1 95 ? 2.202 -18.447 -5.653 1.00 77.50 95 ALA A O 1
ATOM 721 N N . GLY A 1 96 ? 2.628 -16.258 -5.789 1.00 75.44 96 GLY A N 1
ATOM 722 C CA . GLY A 1 96 ? 3.463 -16.188 -4.585 1.00 75.44 96 GLY A CA 1
ATOM 723 C C . GLY A 1 96 ? 4.909 -16.662 -4.752 1.00 75.44 96 GLY A C 1
ATOM 724 O O . GLY A 1 96 ? 5.642 -16.683 -3.762 1.00 75.44 96 GLY A O 1
ATOM 725 N N . THR A 1 97 ? 5.329 -17.034 -5.963 1.00 77.06 97 THR A N 1
ATOM 726 C CA . THR A 1 97 ? 6.701 -17.468 -6.256 1.00 77.06 97 THR A CA 1
ATOM 727 C C . THR A 1 97 ? 7.452 -16.376 -7.002 1.00 77.06 97 THR A C 1
ATOM 729 O O . THR A 1 97 ? 6.948 -15.854 -7.996 1.00 77.06 97 THR A O 1
ATOM 732 N N . LEU A 1 98 ? 8.656 -16.060 -6.522 1.00 81.62 98 LEU A N 1
ATOM 733 C CA . LEU A 1 98 ? 9.579 -15.141 -7.174 1.00 81.62 98 LEU A CA 1
ATOM 734 C C . LEU A 1 98 ? 10.358 -15.866 -8.278 1.00 81.62 98 LEU A C 1
ATOM 736 O O . LEU A 1 98 ? 10.967 -16.908 -8.041 1.00 81.62 98 LEU A O 1
ATOM 740 N N . VAL A 1 99 ? 10.383 -15.265 -9.458 1.00 82.44 99 VAL A N 1
ATOM 741 C CA . VAL A 1 99 ? 11.251 -15.598 -10.584 1.00 82.44 99 VAL A CA 1
ATOM 742 C C . VAL A 1 99 ? 12.107 -14.366 -10.850 1.00 82.44 99 VAL A C 1
ATOM 744 O O . VAL A 1 99 ? 11.571 -13.294 -11.115 1.00 82.44 99 VAL A O 1
ATOM 747 N N . SER A 1 100 ? 13.425 -14.509 -10.735 1.00 80.94 100 SER A N 1
ATOM 748 C CA . SER A 1 100 ? 14.375 -13.432 -11.018 1.00 80.94 100 SER 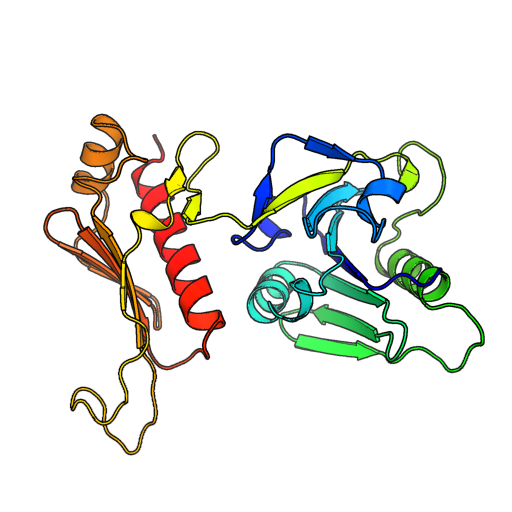A CA 1
ATOM 749 C C . SER A 1 100 ? 14.975 -13.626 -12.407 1.00 80.94 100 SER A C 1
ATOM 751 O O . SER A 1 100 ? 15.435 -14.722 -12.735 1.00 80.94 100 SER A O 1
ATOM 753 N N . GLU A 1 101 ? 14.962 -12.570 -13.214 1.00 76.69 101 GLU A N 1
ATOM 754 C CA . GLU A 1 101 ? 15.651 -12.489 -14.498 1.00 76.69 101 GLU A CA 1
ATOM 755 C C . GLU A 1 101 ? 16.730 -11.400 -14.390 1.00 76.69 101 GLU A C 1
ATOM 757 O O . GLU A 1 101 ? 16.438 -10.238 -14.094 1.00 76.69 101 GLU A O 1
ATOM 762 N N . ALA A 1 102 ? 17.992 -11.787 -14.600 1.00 69.12 102 ALA A N 1
ATOM 763 C CA . ALA A 1 102 ? 19.102 -10.843 -14.661 1.00 69.12 102 ALA A CA 1
ATOM 764 C C . ALA A 1 102 ? 19.036 -10.024 -15.957 1.00 69.12 102 ALA A C 1
ATOM 766 O O . ALA A 1 102 ? 18.578 -10.519 -16.994 1.00 69.12 102 ALA A O 1
ATOM 767 N N . VAL A 1 103 ? 19.530 -8.786 -15.911 1.00 69.88 103 VAL A N 1
ATOM 768 C CA . VAL A 1 103 ? 19.656 -7.962 -17.117 1.00 69.88 103 VAL A CA 1
ATOM 769 C C . VAL A 1 103 ? 20.627 -8.634 -18.090 1.00 69.88 103 VAL A C 1
ATOM 771 O O . VAL A 1 103 ? 21.719 -9.032 -17.680 1.00 69.88 103 VAL A O 1
ATOM 774 N N . PRO A 1 104 ? 20.254 -8.800 -19.373 1.00 67.31 104 PRO A N 1
ATOM 775 C CA . PRO A 1 104 ? 21.183 -9.273 -20.390 1.00 67.31 104 PRO A CA 1
ATOM 776 C C . PRO A 1 104 ? 22.410 -8.354 -20.457 1.00 67.31 104 PRO A C 1
ATOM 778 O O . PRO A 1 104 ? 22.266 -7.148 -20.295 1.00 67.31 104 PRO A O 1
ATOM 781 N N . GLU A 1 105 ? 23.593 -8.877 -20.793 1.00 65.06 105 GLU A N 1
ATOM 782 C CA . GLU A 1 105 ? 24.807 -8.078 -21.078 1.00 65.06 105 GLU A CA 1
ATOM 783 C C . GLU A 1 105 ? 24.682 -7.249 -22.384 1.00 65.06 105 GLU A C 1
ATOM 785 O O . GLU A 1 105 ? 25.583 -7.187 -23.220 1.00 65.06 105 GLU A O 1
ATOM 790 N N . SER A 1 106 ? 23.527 -6.642 -22.631 1.00 60.25 106 SER A N 1
ATOM 791 C CA . SER A 1 106 ? 23.321 -5.656 -23.678 1.00 60.25 106 SER A CA 1
ATOM 792 C C . SER A 1 106 ? 23.759 -4.299 -23.149 1.00 60.25 106 SER A C 1
ATOM 794 O O . SER A 1 106 ? 23.352 -3.920 -22.059 1.00 60.25 106 SER A O 1
ATOM 796 N N . GLY A 1 107 ? 24.508 -3.519 -23.932 1.00 69.06 107 GLY A N 1
ATOM 797 C CA . GLY A 1 107 ? 24.807 -2.108 -23.627 1.00 69.06 107 GLY A CA 1
ATOM 798 C C . GLY A 1 107 ? 23.585 -1.169 -23.642 1.00 69.06 107 GLY A C 1
ATOM 799 O O . GLY A 1 107 ? 23.745 0.015 -23.919 1.00 69.06 107 GLY A O 1
ATOM 800 N N . GLU A 1 108 ? 22.381 -1.707 -23.425 1.00 76.19 108 GLU A N 1
ATOM 801 C CA . GLU A 1 108 ? 21.138 -0.988 -23.138 1.00 76.19 108 GLU A CA 1
ATOM 802 C C . GLU A 1 108 ? 21.222 -0.459 -21.698 1.00 76.19 108 GLU A C 1
ATOM 804 O O . GLU A 1 108 ? 21.680 -1.168 -20.801 1.00 76.19 108 GLU A O 1
ATOM 809 N N . ASP A 1 109 ? 20.820 0.791 -21.465 1.00 78.31 109 ASP A N 1
ATOM 810 C CA . ASP A 1 109 ? 20.746 1.331 -20.109 1.00 78.31 109 ASP A CA 1
ATOM 811 C C . ASP A 1 109 ? 19.586 0.689 -19.320 1.00 78.31 109 ASP A C 1
ATOM 813 O O . ASP A 1 109 ? 18.604 0.204 -19.890 1.00 78.31 109 ASP A O 1
ATOM 817 N N . GLY A 1 110 ? 19.696 0.671 -17.988 1.00 76.44 110 GLY A N 1
ATOM 818 C CA . GLY A 1 110 ? 18.714 0.011 -17.124 1.00 76.44 110 GLY A CA 1
ATOM 819 C C . GLY A 1 110 ? 17.294 0.583 -17.233 1.00 76.44 110 GLY A C 1
ATOM 820 O O . GLY A 1 110 ? 16.329 -0.160 -17.055 1.00 76.44 110 GLY A O 1
ATOM 821 N N . GLU A 1 111 ? 17.151 1.869 -17.570 1.00 80.38 111 GLU A N 1
ATOM 822 C CA . GLU A 1 111 ? 15.856 2.527 -17.783 1.00 80.38 111 GLU A CA 1
ATOM 823 C C . GLU A 1 111 ? 15.174 1.975 -19.044 1.00 80.38 111 GLU A C 1
ATOM 825 O O . GLU A 1 111 ? 14.062 1.441 -18.965 1.00 80.38 111 GLU A O 1
ATOM 830 N N . SER A 1 112 ? 15.865 2.014 -20.187 1.00 83.00 112 SER A N 1
ATOM 831 C CA . SER A 1 112 ? 15.385 1.476 -21.464 1.00 83.00 112 SER A CA 1
ATOM 832 C C . SER A 1 112 ? 15.003 -0.000 -21.337 1.00 83.00 112 SER A C 1
ATOM 834 O O . SER A 1 112 ? 13.916 -0.416 -21.762 1.00 83.00 112 SER A O 1
ATOM 836 N N . TRP A 1 113 ? 15.853 -0.780 -20.663 1.00 83.19 113 TRP A N 1
ATOM 837 C CA . TRP A 1 113 ? 15.608 -2.192 -20.398 1.00 83.19 113 TRP A CA 1
ATOM 838 C C . TRP A 1 113 ? 14.361 -2.419 -19.529 1.00 83.19 113 TRP A C 1
ATOM 840 O O . TRP A 1 113 ? 13.538 -3.291 -19.837 1.00 83.19 113 TRP A O 1
ATOM 850 N N . ALA A 1 114 ? 14.170 -1.626 -18.472 1.00 81.81 114 ALA A N 1
ATOM 851 C CA . ALA A 1 114 ? 13.023 -1.751 -17.577 1.00 81.81 114 ALA A CA 1
ATOM 852 C C . ALA A 1 114 ? 11.705 -1.390 -18.261 1.00 81.81 114 ALA A C 1
ATOM 854 O O . ALA A 1 114 ? 10.719 -2.127 -18.149 1.00 81.81 114 ALA A O 1
ATOM 855 N N . MET A 1 115 ? 11.696 -0.298 -19.027 1.00 85.88 115 MET A N 1
ATOM 856 C CA . MET A 1 115 ? 10.536 0.122 -19.812 1.00 85.88 115 MET A CA 1
ATOM 857 C C . MET A 1 115 ? 10.169 -0.935 -20.855 1.00 85.88 115 MET A C 1
ATOM 859 O O . MET A 1 115 ? 8.996 -1.293 -21.000 1.00 85.88 115 MET A O 1
ATOM 863 N N . ARG A 1 116 ? 11.163 -1.487 -21.564 1.00 86.75 116 ARG A N 1
ATOM 864 C CA . ARG A 1 116 ? 10.947 -2.570 -22.528 1.00 86.75 116 ARG A CA 1
ATOM 865 C C . ARG A 1 116 ? 10.376 -3.814 -21.848 1.00 86.75 116 ARG A C 1
ATOM 867 O O . ARG A 1 116 ? 9.369 -4.337 -22.323 1.00 86.75 116 ARG A O 1
ATOM 874 N N . THR A 1 117 ? 10.968 -4.239 -20.734 1.00 86.31 117 THR A N 1
ATOM 875 C CA . THR A 1 117 ? 10.534 -5.417 -19.970 1.00 86.31 117 THR A CA 1
ATOM 876 C C . THR A 1 117 ? 9.094 -5.261 -19.490 1.00 86.31 117 THR A C 1
ATOM 878 O O . THR A 1 117 ? 8.263 -6.134 -19.735 1.00 86.31 117 THR A O 1
ATOM 881 N N . LEU A 1 118 ? 8.741 -4.128 -18.878 1.00 88.06 118 LEU A N 1
ATOM 882 C CA . LEU A 1 118 ? 7.362 -3.881 -18.456 1.00 88.06 118 LEU A CA 1
ATOM 883 C C . LEU A 1 118 ? 6.406 -3.852 -19.644 1.00 88.06 118 LEU A C 1
ATOM 885 O O . LEU A 1 118 ? 5.359 -4.493 -19.579 1.00 88.06 118 LEU A O 1
ATOM 889 N N . ARG A 1 119 ? 6.763 -3.190 -20.749 1.00 89.69 119 ARG A N 1
ATOM 890 C CA . ARG A 1 119 ? 5.925 -3.149 -21.957 1.00 89.69 119 ARG A CA 1
ATOM 891 C C . ARG A 1 119 ? 5.657 -4.546 -22.515 1.00 89.69 119 ARG A C 1
ATOM 893 O O . ARG A 1 119 ? 4.513 -4.860 -22.824 1.00 89.69 119 ARG A O 1
ATOM 900 N N . GLU A 1 120 ? 6.684 -5.384 -22.637 1.00 89.06 120 GLU A N 1
ATOM 901 C CA . GLU A 1 120 ? 6.562 -6.750 -23.164 1.00 89.06 120 GLU A CA 1
ATOM 902 C C . GLU A 1 120 ? 5.679 -7.642 -22.281 1.00 89.06 120 GLU A C 1
ATOM 904 O O . GLU A 1 120 ? 4.940 -8.480 -22.796 1.00 89.06 120 GLU A O 1
ATOM 909 N N . ARG A 1 121 ? 5.729 -7.459 -20.955 1.00 87.81 121 ARG A N 1
ATOM 910 C CA . ARG A 1 121 ? 4.991 -8.299 -19.998 1.00 87.81 121 ARG A CA 1
ATOM 911 C C . ARG A 1 121 ? 3.563 -7.822 -19.737 1.00 87.81 121 ARG A C 1
ATOM 913 O O . ARG A 1 121 ? 2.669 -8.642 -19.565 1.00 87.81 121 ARG A O 1
ATOM 920 N N . THR A 1 122 ? 3.354 -6.510 -19.698 1.00 89.19 122 THR A N 1
ATOM 921 C CA . THR A 1 122 ? 2.092 -5.898 -19.244 1.00 89.19 122 THR A CA 1
ATOM 922 C C . THR A 1 122 ? 1.280 -5.272 -20.375 1.00 89.19 122 THR A C 1
ATOM 924 O O . THR A 1 122 ? 0.080 -5.054 -20.218 1.00 89.19 122 THR A O 1
ATOM 927 N N . GLY A 1 123 ? 1.921 -4.964 -21.508 1.00 89.12 123 GLY A N 1
ATOM 928 C CA . GLY A 1 123 ? 1.337 -4.161 -22.582 1.00 89.12 123 GLY A CA 1
ATOM 929 C C . GLY A 1 123 ? 1.269 -2.660 -22.278 1.00 89.12 123 GLY A C 1
ATOM 930 O O . GLY A 1 123 ? 0.723 -1.913 -23.086 1.00 89.12 123 GLY A O 1
ATOM 931 N N . ILE A 1 124 ? 1.807 -2.192 -21.143 1.00 88.62 124 ILE A N 1
ATOM 932 C CA . ILE A 1 124 ? 1.794 -0.769 -20.789 1.00 88.62 124 ILE A CA 1
ATOM 933 C C . ILE A 1 124 ? 2.652 0.030 -21.777 1.00 88.62 124 ILE A C 1
ATOM 935 O O . ILE A 1 124 ? 3.801 -0.312 -22.074 1.00 88.62 124 ILE A O 1
ATOM 939 N N . HIS A 1 125 ? 2.086 1.125 -22.281 1.00 86.56 125 HIS A N 1
ATOM 940 C CA . HIS A 1 125 ? 2.756 2.026 -23.207 1.00 86.56 125 HIS A CA 1
ATOM 941 C C . HIS A 1 125 ? 3.466 3.159 -22.453 1.00 86.56 125 HIS A C 1
ATOM 943 O O . HIS A 1 125 ? 2.875 3.837 -21.619 1.00 86.56 125 HIS A O 1
ATOM 949 N N . PHE A 1 126 ? 4.729 3.407 -22.802 1.00 80.94 126 PHE A N 1
ATOM 950 C CA . PHE A 1 126 ? 5.561 4.484 -22.249 1.00 80.94 126 PHE A CA 1
ATOM 951 C C . PHE A 1 126 ? 5.698 5.672 -23.219 1.00 80.94 126 PHE A C 1
ATOM 953 O O . PHE A 1 126 ? 6.723 6.340 -23.234 1.00 80.94 126 PHE A O 1
ATOM 960 N N . GLY A 1 127 ? 4.712 5.899 -24.088 1.00 78.81 127 GLY A N 1
ATOM 961 C CA . GLY A 1 127 ? 4.682 7.050 -25.001 1.00 78.81 127 GLY A CA 1
ATOM 962 C C . GLY A 1 127 ? 3.699 8.124 -24.543 1.00 78.81 127 GLY A C 1
ATOM 963 O O . GLY A 1 127 ? 3.014 7.942 -23.539 1.00 78.81 127 GLY A O 1
ATOM 964 N N . GLU A 1 128 ? 3.610 9.211 -25.305 1.00 70.06 128 GLU A N 1
ATOM 965 C CA . GLU A 1 128 ? 2.516 10.184 -25.203 1.00 70.06 128 GLU A CA 1
ATOM 966 C C . GLU A 1 128 ? 1.216 9.588 -25.775 1.00 70.06 128 GLU A C 1
ATOM 968 O O . GLU A 1 128 ? 1.233 8.786 -26.715 1.00 70.06 128 GLU A O 1
ATOM 973 N N . GLY A 1 129 ? 0.080 9.972 -25.203 1.00 68.25 129 GLY A N 1
ATOM 974 C CA . GLY A 1 129 ? -1.255 9.519 -25.568 1.00 68.25 129 GLY A CA 1
ATOM 975 C C . GLY A 1 129 ? -2.101 9.110 -24.354 1.00 68.25 129 GLY A C 1
ATOM 976 O O . GLY A 1 129 ? -1.580 8.826 -23.280 1.00 68.25 129 GLY A O 1
ATOM 977 N N . PRO A 1 130 ? -3.431 8.989 -24.519 1.00 61.75 130 PRO A N 1
ATOM 978 C CA . PRO A 1 130 ? -4.384 8.799 -23.414 1.00 61.75 130 PRO A CA 1
ATOM 979 C C . PRO A 1 130 ? -4.225 7.487 -22.622 1.00 61.75 130 PRO A C 1
ATOM 981 O O . PRO A 1 130 ? -4.875 7.307 -21.597 1.00 61.75 130 PRO A O 1
ATOM 984 N N . SER A 1 131 ? -3.385 6.564 -23.090 1.00 68.62 131 SER A N 1
ATOM 985 C CA . SER A 1 131 ? -3.057 5.296 -22.428 1.00 68.62 131 SER A CA 1
ATOM 986 C C . SER A 1 131 ? -1.566 5.159 -22.097 1.00 68.62 131 SER A C 1
ATOM 988 O O . SER A 1 131 ? -1.111 4.064 -21.765 1.00 68.62 131 SER A O 1
ATOM 990 N N . G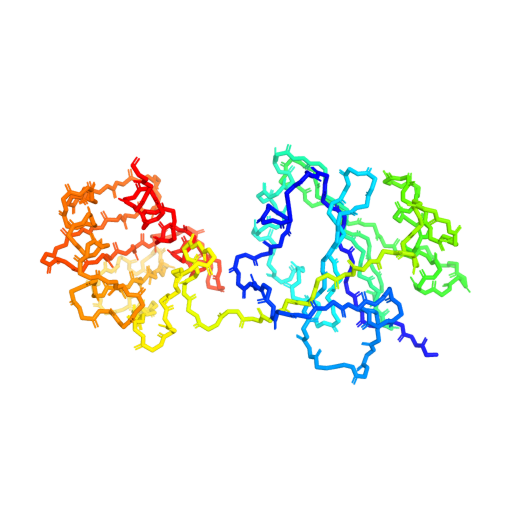LY A 1 132 ? -0.796 6.233 -22.268 1.00 81.25 132 GLY A N 1
ATOM 991 C CA . GLY A 1 132 ? 0.640 6.271 -22.048 1.00 81.25 132 GLY A CA 1
ATOM 992 C C . GLY A 1 132 ? 0.997 6.727 -20.637 1.00 81.25 132 GLY A C 1
ATOM 993 O O . GLY A 1 132 ? 0.389 7.658 -20.116 1.00 81.25 132 GLY A O 1
ATOM 994 N N . LEU A 1 133 ? 2.002 6.100 -20.022 1.00 86.06 133 LEU A N 1
ATOM 995 C CA . LEU A 1 133 ? 2.455 6.419 -18.659 1.00 86.06 133 LEU A CA 1
ATOM 996 C C . LEU A 1 133 ? 2.799 7.900 -18.457 1.00 86.06 133 LEU A C 1
ATOM 998 O O . LEU A 1 133 ? 2.495 8.454 -17.402 1.00 86.06 133 LEU A O 1
ATOM 1002 N N . TRP A 1 134 ? 3.375 8.551 -19.471 1.00 87.06 134 TRP A N 1
ATOM 1003 C CA . TRP A 1 134 ? 3.738 9.971 -19.425 1.00 87.06 134 TRP A CA 1
ATOM 1004 C C . TRP A 1 134 ? 2.540 10.898 -19.239 1.00 87.06 134 TRP A C 1
ATOM 1006 O O . TRP A 1 134 ? 2.699 11.995 -18.700 1.00 87.06 134 TRP A O 1
ATOM 1016 N N . ASP A 1 135 ? 1.349 10.443 -19.639 1.00 86.00 135 ASP A N 1
ATOM 1017 C CA . ASP A 1 135 ? 0.109 11.202 -19.555 1.00 86.00 135 ASP A CA 1
ATOM 1018 C C . ASP A 1 135 ? -0.737 10.938 -18.316 1.00 86.00 135 ASP A C 1
ATOM 1020 O O . ASP A 1 135 ? -1.759 11.602 -18.108 1.00 86.00 135 ASP A O 1
ATOM 1024 N N . VAL A 1 136 ? -0.278 10.051 -17.440 1.00 90.00 136 VAL A N 1
ATOM 1025 C CA . VAL A 1 136 ? -0.988 9.696 -16.217 1.00 90.00 136 VAL A CA 1
ATOM 1026 C C . VAL A 1 136 ? -0.504 10.550 -15.045 1.00 90.00 136 VAL A C 1
ATOM 1028 O O . VAL A 1 136 ? 0.684 10.844 -14.896 1.00 90.00 136 VAL A O 1
ATOM 1031 N N . ASN A 1 137 ? -1.450 10.959 -14.200 1.00 92.69 137 ASN A N 1
ATOM 1032 C CA . ASN A 1 137 ? -1.147 11.578 -12.916 1.00 92.69 137 ASN A CA 1
ATOM 1033 C C . ASN A 1 137 ? -1.000 10.484 -11.858 1.00 92.69 137 ASN A C 1
ATOM 1035 O O . ASN A 1 137 ? -1.954 9.774 -11.546 1.00 92.69 137 ASN A O 1
ATOM 1039 N N . PHE A 1 138 ? 0.197 10.379 -11.301 1.00 94.31 138 PHE A N 1
ATOM 1040 C CA . PHE A 1 138 ? 0.518 9.511 -10.184 1.00 94.31 138 PHE A CA 1
ATOM 1041 C C . PHE A 1 138 ? 0.116 10.168 -8.883 1.00 94.31 138 PHE A C 1
ATOM 1043 O O . PHE A 1 138 ? 0.508 11.300 -8.608 1.00 94.31 138 PHE A O 1
ATOM 1050 N N . GLN A 1 139 ? -0.622 9.442 -8.058 1.00 95.00 139 GLN A N 1
ATOM 1051 C CA . GLN A 1 139 ? -0.862 9.821 -6.681 1.00 95.00 139 GLN A CA 1
ATOM 1052 C C . GLN A 1 139 ? 0.448 9.738 -5.901 1.00 95.00 139 GLN A C 1
ATOM 1054 O O . GLN A 1 139 ? 1.174 8.751 -6.005 1.00 95.00 139 GLN A O 1
ATOM 1059 N N . VAL A 1 140 ? 0.758 10.783 -5.138 1.00 91.81 140 VAL A N 1
ATOM 1060 C CA . VAL A 1 140 ? 1.900 10.797 -4.221 1.00 91.81 140 VAL A CA 1
ATOM 1061 C C . VAL A 1 140 ? 1.486 10.124 -2.920 1.00 91.81 140 VAL A C 1
ATOM 1063 O O . VAL A 1 140 ? 0.437 10.442 -2.350 1.00 91.81 140 VAL A O 1
ATOM 1066 N N . LEU A 1 141 ? 2.311 9.187 -2.466 1.00 89.94 141 LEU A N 1
ATOM 1067 C CA . LEU A 1 141 ? 2.077 8.359 -1.300 1.00 89.94 141 LEU A CA 1
ATOM 1068 C C . LEU A 1 141 ? 3.199 8.575 -0.284 1.00 89.94 141 LEU A C 1
ATOM 1070 O O . LEU A 1 141 ? 4.378 8.362 -0.574 1.00 89.94 141 LEU A O 1
ATOM 1074 N N . ALA A 1 142 ? 2.821 8.962 0.926 1.00 82.25 142 ALA A N 1
ATOM 1075 C CA . ALA A 1 142 ? 3.741 9.078 2.046 1.00 82.25 142 ALA A CA 1
ATOM 1076 C C . ALA A 1 142 ? 3.650 7.827 2.919 1.00 82.25 142 ALA A C 1
ATOM 1078 O O . ALA A 1 142 ? 2.598 7.185 2.989 1.00 82.25 142 ALA A O 1
ATOM 1079 N N . VAL A 1 143 ? 4.743 7.505 3.611 1.00 77.00 143 VAL A N 1
ATOM 1080 C CA . VAL A 1 143 ? 4.719 6.485 4.662 1.00 77.00 143 VAL A CA 1
ATOM 1081 C C . VAL A 1 143 ? 3.688 6.908 5.709 1.00 77.00 143 VAL A C 1
ATOM 1083 O O . VAL A 1 143 ? 3.774 8.003 6.271 1.00 77.00 143 VAL A O 1
ATOM 1086 N N . THR A 1 144 ? 2.699 6.059 5.970 1.00 71.12 144 THR A N 1
ATOM 1087 C CA . THR A 1 144 ? 1.748 6.279 7.055 1.00 71.12 144 THR A CA 1
ATOM 1088 C C . THR A 1 144 ? 2.445 6.094 8.385 1.00 71.12 144 THR A C 1
ATOM 1090 O O . THR A 1 144 ? 2.905 5.003 8.715 1.00 71.12 144 THR A O 1
ATOM 1093 N N . THR A 1 145 ? 2.448 7.147 9.191 1.00 74.69 145 THR A N 1
ATOM 1094 C CA . THR A 1 145 ? 2.738 7.046 10.617 1.00 74.69 145 THR A CA 1
ATOM 1095 C C . THR A 1 145 ? 1.453 6.661 11.352 1.00 74.69 145 THR A C 1
ATOM 1097 O O . THR A 1 145 ? 0.737 7.516 11.874 1.00 74.69 145 THR A O 1
ATOM 1100 N N . GLY A 1 146 ? 1.140 5.363 11.396 1.00 82.56 146 GLY A N 1
ATOM 1101 C CA . GLY A 1 146 ? -0.026 4.856 12.120 1.00 82.56 146 GLY A CA 1
ATOM 1102 C C . GLY A 1 146 ? -0.800 3.745 11.411 1.00 82.56 146 GLY A C 1
ATOM 1103 O O . GLY A 1 146 ? -0.231 2.948 10.666 1.00 82.56 146 GLY A O 1
ATOM 1104 N N . LEU A 1 147 ? -2.110 3.678 11.668 1.00 87.62 147 LEU A N 1
ATOM 1105 C CA . LEU A 1 147 ? -3.062 2.793 10.989 1.00 87.62 147 LEU A CA 1
ATOM 1106 C C . LEU A 1 147 ? -4.136 3.632 10.296 1.00 87.62 147 LEU A C 1
ATOM 1108 O O . LEU A 1 147 ? -4.926 4.314 10.954 1.00 87.62 147 LEU A O 1
ATOM 1112 N N . ARG A 1 148 ? -4.220 3.542 8.969 1.00 85.06 148 ARG A N 1
ATOM 1113 C CA . ARG A 1 148 ? -5.336 4.107 8.205 1.00 85.06 148 ARG A CA 1
ATOM 1114 C C . ARG A 1 148 ? -6.438 3.063 8.054 1.00 85.06 148 ARG A C 1
ATOM 1116 O O . ARG A 1 148 ? -6.202 1.993 7.501 1.00 85.06 148 ARG A O 1
ATOM 1123 N N . ILE A 1 149 ? -7.636 3.369 8.547 1.00 86.69 149 ILE A N 1
ATOM 1124 C CA . ILE A 1 149 ? -8.781 2.449 8.476 1.00 86.69 149 ILE A CA 1
ATOM 1125 C C . ILE A 1 149 ? -9.614 2.741 7.223 1.00 86.69 149 ILE A C 1
ATOM 1127 O O . ILE A 1 149 ? -9.955 1.816 6.481 1.00 86.69 149 ILE A O 1
ATOM 1131 N N . ASP A 1 150 ? -9.875 4.023 6.959 1.00 83.31 150 ASP A N 1
ATOM 1132 C CA . ASP A 1 150 ? -10.576 4.543 5.778 1.00 83.31 150 ASP A CA 1
ATOM 1133 C C . ASP A 1 150 ? -10.067 5.960 5.417 1.00 83.31 150 ASP A C 1
ATOM 1135 O O . ASP A 1 150 ? -9.003 6.380 5.877 1.00 83.31 150 ASP A O 1
ATOM 1139 N N . GLU A 1 151 ? -10.768 6.694 4.545 1.00 75.56 151 GLU A N 1
ATOM 1140 C CA . GLU A 1 151 ? -10.386 8.059 4.140 1.00 75.56 151 GLU A CA 1
ATOM 1141 C C . GLU A 1 151 ? -10.450 9.097 5.267 1.00 75.56 151 GLU A C 1
ATOM 1143 O O . GLU A 1 151 ? -9.688 10.060 5.262 1.00 75.56 151 GLU A O 1
ATOM 1148 N N . SER A 1 152 ? -11.354 8.903 6.223 1.00 83.00 152 SER A N 1
ATOM 1149 C CA . SER A 1 152 ? -11.651 9.828 7.318 1.00 83.00 152 SER A CA 1
ATOM 1150 C C . SER A 1 152 ? -11.075 9.391 8.666 1.00 83.00 152 SER A C 1
ATOM 1152 O O . SER A 1 152 ? -10.930 10.217 9.567 1.00 83.00 152 SER A O 1
ATOM 1154 N N . THR A 1 153 ? -10.722 8.112 8.803 1.00 88.12 153 THR A N 1
ATOM 1155 C CA . THR A 1 153 ? -10.313 7.508 10.072 1.00 88.12 153 THR A CA 1
ATOM 1156 C C . THR A 1 153 ? -8.855 7.058 10.028 1.00 88.12 153 THR A C 1
ATOM 1158 O O . THR A 1 153 ? -8.488 6.106 9.330 1.00 88.12 153 THR A O 1
ATOM 1161 N N . HIS A 1 154 ? -8.026 7.717 10.837 1.00 88.62 154 HIS A N 1
ATOM 1162 C CA . HIS A 1 154 ? -6.600 7.436 10.973 1.00 88.62 154 HIS A CA 1
ATOM 1163 C C . HIS A 1 154 ? -6.187 7.399 12.446 1.00 88.62 154 HIS A C 1
ATOM 1165 O O . HIS A 1 154 ? -6.402 8.358 13.187 1.00 88.62 154 HIS A O 1
ATOM 1171 N N . ILE A 1 155 ? -5.549 6.307 12.858 1.00 90.38 155 ILE A N 1
ATOM 1172 C CA . ILE A 1 155 ? -4.951 6.154 14.182 1.00 90.38 155 ILE A CA 1
ATOM 1173 C C . ILE A 1 155 ? -3.474 6.531 14.069 1.00 90.38 155 ILE A C 1
ATOM 1175 O O . ILE A 1 155 ? -2.748 5.831 13.371 1.00 90.38 155 ILE A O 1
ATOM 1179 N N . PRO A 1 156 ? -2.999 7.594 14.737 1.00 86.75 156 PRO A N 1
ATOM 1180 C CA . PRO A 1 156 ? -1.600 8.001 14.641 1.00 86.75 156 PRO A CA 1
ATOM 1181 C C . PRO A 1 156 ? -0.665 6.979 15.294 1.00 86.75 156 PRO A C 1
ATOM 1183 O O . PRO A 1 156 ? -1.036 6.349 16.282 1.00 86.75 156 PRO A O 1
ATOM 1186 N N . GLU A 1 157 ? 0.576 6.887 14.810 1.00 84.75 157 GLU A N 1
ATOM 1187 C CA . GLU A 1 157 ? 1.593 5.962 15.345 1.00 84.75 157 GLU A CA 1
ATOM 1188 C C . GLU A 1 157 ? 1.766 6.075 16.867 1.00 84.75 157 GLU A C 1
ATOM 1190 O O . GLU A 1 157 ? 1.863 5.068 17.553 1.00 84.75 157 GLU A O 1
ATOM 1195 N N . GLY A 1 158 ? 1.723 7.290 17.424 1.00 84.62 158 GLY A N 1
ATOM 1196 C CA . GLY A 1 158 ? 1.846 7.506 18.873 1.00 84.62 158 GLY A CA 1
ATOM 1197 C C . GLY A 1 158 ? 0.685 6.952 19.713 1.00 84.62 158 GLY A C 1
ATOM 1198 O O . GLY A 1 158 ? 0.792 6.906 20.936 1.00 84.62 158 GLY A O 1
ATOM 1199 N N . ALA A 1 159 ? -0.422 6.552 19.082 1.00 88.31 159 ALA A N 1
ATOM 1200 C CA . ALA A 1 159 ? -1.527 5.843 19.727 1.00 88.31 159 ALA A CA 1
ATOM 1201 C C . ALA A 1 159 ? -1.405 4.312 19.604 1.00 88.31 159 ALA A C 1
ATOM 1203 O O . ALA A 1 159 ? -2.205 3.593 20.204 1.00 88.31 159 ALA A O 1
ATOM 1204 N N . LEU A 1 160 ? -0.424 3.820 18.842 1.00 90.69 160 LEU A N 1
ATOM 1205 C CA . LEU A 1 160 ? -0.091 2.405 18.742 1.00 90.69 160 LEU A CA 1
ATOM 1206 C C . LEU A 1 160 ? 0.912 2.043 19.833 1.00 90.69 160 LEU A C 1
ATOM 1208 O O . LEU A 1 160 ? 1.875 2.768 20.087 1.00 90.69 160 LEU A O 1
ATOM 1212 N N . ARG A 1 161 ? 0.696 0.902 20.479 1.00 90.00 161 ARG A N 1
ATOM 1213 C CA . ARG A 1 161 ? 1.660 0.305 21.401 1.00 90.00 161 ARG A CA 1
ATOM 1214 C C . ARG A 1 161 ? 2.225 -0.946 20.765 1.00 90.00 161 ARG A C 1
ATOM 1216 O O . ARG A 1 161 ? 1.472 -1.847 20.413 1.00 90.00 161 ARG A O 1
ATOM 1223 N N . TRP A 1 162 ? 3.541 -0.969 20.637 1.00 85.94 162 TRP A N 1
ATOM 1224 C CA . TRP A 1 162 ? 4.281 -2.108 20.127 1.00 85.94 162 TRP A CA 1
ATOM 1225 C C . TRP A 1 162 ? 4.983 -2.797 21.284 1.00 85.94 162 TRP A C 1
ATOM 1227 O O . TRP A 1 162 ? 5.795 -2.167 21.964 1.00 85.94 162 TRP A O 1
ATOM 1237 N N . GLU A 1 163 ? 4.714 -4.083 21.470 1.00 81.81 163 GLU A N 1
ATOM 1238 C CA . GLU A 1 163 ? 5.651 -4.955 22.171 1.00 81.81 163 GLU A CA 1
ATOM 1239 C C . GLU A 1 163 ? 6.374 -5.764 21.095 1.00 81.81 163 GLU A C 1
ATOM 1241 O O . GLU A 1 163 ? 5.822 -6.658 20.446 1.00 81.81 163 GLU A O 1
ATOM 1246 N N . LEU A 1 164 ? 7.603 -5.328 20.819 1.00 63.88 164 LEU A N 1
ATOM 1247 C CA . LEU A 1 164 ? 8.518 -6.021 19.924 1.00 63.88 164 LEU A CA 1
ATOM 1248 C C . LEU A 1 164 ? 9.004 -7.309 20.596 1.00 63.88 164 LEU A C 1
ATOM 1250 O O . LEU A 1 164 ? 8.917 -7.423 21.821 1.00 63.88 164 LEU A O 1
ATOM 1254 N N . PRO A 1 165 ? 9.528 -8.269 19.820 1.00 56.84 165 PRO A N 1
ATOM 1255 C CA . PRO A 1 165 ? 9.875 -9.567 20.363 1.00 56.84 165 PRO A CA 1
ATOM 1256 C C . PRO A 1 165 ? 10.822 -9.448 21.557 1.00 56.84 165 PRO A C 1
ATOM 1258 O O . PRO A 1 165 ? 11.925 -8.914 21.433 1.00 56.84 165 PRO A O 1
ATOM 1261 N N . GLY A 1 166 ? 10.381 -9.950 22.710 1.00 50.75 166 GLY A N 1
ATOM 1262 C CA . GLY A 1 166 ? 11.271 -10.215 23.832 1.00 50.75 166 GLY A CA 1
ATOM 1263 C C . GLY A 1 166 ? 12.246 -11.328 23.460 1.00 50.75 166 GLY A C 1
ATOM 1264 O O . GLY A 1 166 ? 11.911 -12.219 22.675 1.00 50.75 166 GLY A O 1
ATOM 1265 N N . ASP A 1 167 ? 13.454 -11.268 24.014 1.00 46.09 167 ASP A N 1
ATOM 1266 C CA . ASP A 1 167 ? 14.421 -12.355 23.911 1.00 46.09 167 ASP A CA 1
ATOM 1267 C C . ASP A 1 167 ? 13.736 -13.659 24.381 1.00 46.09 167 ASP A C 1
ATOM 1269 O O . ASP A 1 167 ? 13.124 -13.669 25.455 1.00 46.09 167 ASP A O 1
ATOM 1273 N N . PRO A 1 168 ? 13.789 -14.764 23.612 1.00 45.97 168 PRO A N 1
ATOM 1274 C CA . PRO A 1 168 ? 13.186 -16.038 24.012 1.00 45.97 168 PRO A CA 1
ATOM 1275 C C . PRO A 1 168 ? 13.677 -16.545 25.383 1.00 45.97 168 PRO A C 1
ATOM 1277 O O . PRO A 1 168 ? 13.033 -17.408 25.981 1.00 45.97 168 PRO A O 1
ATOM 1280 N N . SER A 1 169 ? 14.776 -15.997 25.915 1.00 44.91 169 SER A N 1
ATOM 1281 C CA . SER A 1 169 ? 15.268 -16.261 27.270 1.00 44.91 169 SER A CA 1
ATOM 1282 C C . SER A 1 169 ? 14.437 -15.652 28.417 1.00 44.91 169 SER A C 1
ATOM 1284 O O . SER A 1 169 ? 14.586 -16.113 29.549 1.00 44.91 169 SER A O 1
ATOM 1286 N N . ASP A 1 170 ? 13.480 -14.748 28.156 1.00 49.00 170 ASP A N 1
ATOM 1287 C CA . ASP A 1 170 ? 12.561 -14.181 29.171 1.00 49.00 170 ASP A CA 1
ATOM 1288 C C . ASP A 1 170 ? 11.406 -15.131 29.576 1.00 49.00 170 ASP A C 1
ATOM 1290 O O . ASP A 1 170 ? 10.397 -14.742 30.172 1.00 49.00 170 ASP A O 1
ATOM 1294 N N . GLY A 1 171 ? 11.565 -16.430 29.307 1.00 42.44 171 GLY A N 1
ATOM 1295 C CA . GLY A 1 171 ? 10.822 -17.494 29.989 1.00 42.44 171 GLY A CA 1
ATOM 1296 C C . GLY A 1 171 ? 9.396 -17.738 29.494 1.00 42.44 171 GLY A C 1
ATOM 1297 O O . GLY A 1 171 ? 8.655 -18.482 30.138 1.00 42.44 171 GLY A O 1
ATOM 1298 N N . ARG A 1 172 ? 8.999 -17.154 28.355 1.00 44.34 172 ARG A N 1
ATOM 1299 C CA . ARG A 1 172 ? 7.721 -17.464 27.680 1.00 44.34 172 ARG A CA 1
ATOM 1300 C C . ARG A 1 172 ? 7.855 -18.377 26.458 1.00 44.34 172 ARG A C 1
ATOM 1302 O O . ARG A 1 172 ? 6.834 -18.840 25.958 1.00 44.34 172 ARG A O 1
ATOM 1309 N N . ALA A 1 173 ? 9.075 -18.686 26.020 1.00 39.97 173 ALA A N 1
ATOM 1310 C CA . ALA A 1 173 ? 9.340 -19.568 24.890 1.00 39.97 173 ALA A CA 1
ATOM 1311 C C . ALA A 1 173 ? 10.247 -20.734 25.301 1.00 39.97 173 ALA A C 1
ATOM 1313 O O . ALA A 1 173 ? 11.158 -20.580 26.112 1.00 39.97 173 ALA A O 1
ATOM 1314 N N . ASP A 1 174 ? 9.999 -21.907 24.721 1.00 42.34 174 ASP A N 1
ATOM 1315 C CA . ASP A 1 174 ? 10.967 -22.998 24.718 1.00 42.34 174 ASP A CA 1
ATOM 1316 C C . ASP A 1 174 ? 12.229 -22.523 23.962 1.00 42.34 174 ASP A C 1
ATOM 1318 O O . ASP A 1 174 ? 12.145 -22.204 22.770 1.00 42.34 174 ASP A O 1
ATOM 1322 N N . PRO A 1 175 ? 13.401 -22.454 24.617 1.00 39.53 175 PRO A N 1
ATOM 1323 C CA . PRO A 1 175 ? 14.631 -21.945 24.011 1.00 39.53 175 PRO A CA 1
ATOM 1324 C C . PRO A 1 175 ? 15.171 -22.834 22.879 1.00 39.53 175 PRO A C 1
ATOM 1326 O O . PRO A 1 175 ? 16.095 -22.429 22.179 1.00 39.53 175 PRO A O 1
ATOM 1329 N N . THR A 1 176 ? 14.607 -24.027 22.658 1.00 42.12 176 THR A N 1
ATOM 1330 C CA . THR A 1 176 ? 14.957 -24.884 21.513 1.00 42.12 176 THR A CA 1
ATOM 1331 C C . THR A 1 176 ? 14.233 -24.505 20.218 1.00 42.12 176 THR A C 1
ATOM 1333 O O . THR A 1 176 ? 14.545 -25.064 19.166 1.00 42.12 176 THR A O 1
ATOM 1336 N N . LEU A 1 177 ? 13.302 -23.545 20.274 1.00 43.88 177 LEU A N 1
ATOM 1337 C CA . LEU A 1 177 ? 12.373 -23.256 19.185 1.00 43.88 177 LEU A CA 1
ATOM 1338 C C . LEU A 1 177 ? 12.393 -21.809 18.636 1.00 43.88 177 LEU A C 1
ATOM 1340 O O . LEU A 1 177 ? 11.740 -21.543 17.633 1.00 43.88 177 LEU A O 1
ATOM 1344 N N . GLY A 1 178 ? 13.170 -20.890 19.222 1.00 43.03 178 GLY A N 1
ATOM 1345 C CA . GLY A 1 178 ? 13.627 -19.653 18.557 1.00 43.03 178 GLY A CA 1
ATOM 1346 C C . GLY A 1 178 ? 12.568 -18.702 17.965 1.00 43.03 178 GLY A C 1
ATOM 1347 O O . GLY A 1 178 ? 12.867 -18.024 16.985 1.00 43.03 178 GLY A O 1
ATOM 1348 N N . GLY A 1 179 ? 11.348 -18.651 18.507 1.00 50.16 179 GLY A N 1
ATOM 1349 C CA . GLY A 1 179 ? 10.267 -17.814 17.972 1.00 50.16 179 GLY A CA 1
ATOM 1350 C C . GLY A 1 179 ? 10.220 -16.396 18.550 1.00 50.16 179 GLY A C 1
ATOM 1351 O O . GLY A 1 179 ? 10.417 -16.194 19.747 1.00 50.16 179 GLY A O 1
ATOM 1352 N N . PHE A 1 180 ? 9.908 -15.424 17.693 1.00 58.50 180 PHE A N 1
ATOM 1353 C CA . PHE A 1 180 ? 9.631 -14.031 18.041 1.00 58.50 180 PHE A CA 1
ATOM 1354 C C . PHE A 1 180 ? 8.113 -13.782 18.002 1.00 58.50 180 PHE A C 1
ATOM 1356 O O . PHE A 1 180 ? 7.447 -14.224 17.067 1.00 58.50 180 PHE A O 1
ATOM 1363 N N . THR A 1 181 ? 7.561 -13.054 18.975 1.00 69.62 181 THR A N 1
ATOM 1364 C CA . THR A 1 181 ? 6.153 -12.615 18.960 1.00 69.62 181 THR A CA 1
ATOM 1365 C C . THR A 1 181 ? 6.107 -11.108 18.753 1.00 69.62 181 THR A C 1
ATOM 1367 O O . THR A 1 181 ? 6.849 -10.374 19.399 1.00 69.62 181 THR A O 1
ATOM 1370 N N . THR A 1 182 ? 5.258 -10.636 17.843 1.00 80.44 182 THR A N 1
ATOM 1371 C CA . THR A 1 182 ? 4.980 -9.200 17.686 1.00 80.44 182 THR A CA 1
ATOM 1372 C C . THR A 1 182 ? 3.591 -8.899 18.218 1.00 80.44 182 THR A C 1
ATOM 1374 O O . THR A 1 182 ? 2.620 -9.509 17.768 1.00 80.44 182 THR A O 1
ATOM 1377 N N . GLU A 1 183 ? 3.496 -7.956 19.151 1.00 87.62 183 GLU A N 1
ATOM 1378 C CA . GLU A 1 183 ? 2.225 -7.445 19.653 1.00 87.62 183 GLU A CA 1
ATOM 1379 C C . GLU A 1 183 ? 2.007 -6.000 19.197 1.00 87.62 183 GLU A C 1
ATOM 1381 O O . GLU A 1 183 ? 2.855 -5.128 19.404 1.00 87.62 183 GLU A O 1
ATOM 1386 N N . LEU A 1 184 ? 0.839 -5.747 18.608 1.00 90.81 184 LEU A N 1
ATOM 1387 C CA . LEU A 1 184 ? 0.318 -4.417 18.323 1.00 90.81 184 LEU A CA 1
ATOM 1388 C C . LEU A 1 184 ? -0.964 -4.198 19.119 1.00 90.81 184 LEU A C 1
ATOM 1390 O O . LEU A 1 184 ? -1.962 -4.880 18.897 1.00 90.81 184 LEU A O 1
ATOM 1394 N N . SER A 1 185 ? -0.962 -3.193 19.981 1.00 92.88 185 SER A N 1
ATOM 1395 C CA . SER A 1 185 ? -2.098 -2.835 20.821 1.00 92.88 185 SER A CA 1
ATOM 1396 C C . SER A 1 185 ? -2.590 -1.413 20.528 1.00 92.88 185 SER A C 1
ATOM 1398 O O . SER A 1 185 ? -1.804 -0.477 20.365 1.00 92.88 185 SER A O 1
ATOM 1400 N N . VAL A 1 186 ? -3.913 -1.244 20.479 1.00 94.19 186 VAL A N 1
ATOM 1401 C CA . VAL A 1 186 ? -4.614 0.029 20.264 1.00 94.19 186 VAL A CA 1
ATOM 1402 C C . VAL A 1 186 ? -5.662 0.211 21.356 1.00 94.19 186 VAL A C 1
ATOM 1404 O O . VAL A 1 186 ? -6.670 -0.497 21.377 1.00 94.19 186 VAL A O 1
ATOM 1407 N N . ASP A 1 187 ? -5.465 1.194 22.235 1.00 93.75 187 ASP A N 1
ATOM 1408 C CA . ASP A 1 187 ? -6.505 1.618 23.178 1.00 93.75 187 ASP A CA 1
ATOM 1409 C C . ASP A 1 187 ? -7.551 2.461 22.438 1.00 93.75 187 ASP A C 1
ATOM 1411 O O . ASP A 1 187 ? -7.388 3.661 22.202 1.00 93.75 187 ASP A O 1
ATOM 1415 N N . THR A 1 188 ? -8.654 1.821 22.062 1.00 92.00 188 THR A N 1
ATOM 1416 C CA . THR A 1 188 ? -9.733 2.461 21.306 1.00 92.00 188 THR A CA 1
ATOM 1417 C C . THR A 1 188 ? -10.565 3.408 22.167 1.00 92.00 188 THR A C 1
ATOM 1419 O O . THR A 1 188 ? -11.271 4.253 21.626 1.00 92.00 188 THR A O 1
ATOM 1422 N N . THR A 1 189 ? -10.461 3.346 23.498 1.00 89.19 189 THR A N 1
ATOM 1423 C CA . THR A 1 189 ? -11.234 4.214 24.399 1.00 89.19 189 THR A CA 1
ATOM 1424 C C . THR A 1 189 ? -10.688 5.638 24.440 1.00 89.19 189 THR A C 1
ATOM 1426 O O . THR A 1 189 ? -11.464 6.593 24.556 1.00 89.19 189 THR A O 1
ATOM 1429 N N . THR A 1 190 ? -9.371 5.785 24.287 1.00 89.25 190 THR A N 1
ATOM 1430 C CA . THR A 1 190 ? -8.655 7.066 24.339 1.00 89.25 190 THR A CA 1
ATOM 1431 C C . THR A 1 190 ? -8.047 7.481 22.998 1.00 89.25 190 THR A C 1
ATOM 1433 O O . THR A 1 190 ? -7.526 8.591 22.889 1.00 89.25 190 THR A O 1
ATOM 1436 N N . CYS A 1 191 ? -8.158 6.643 21.962 1.00 91.38 191 CYS A N 1
ATOM 1437 C CA . CYS A 1 191 ? -7.556 6.897 20.657 1.00 91.38 191 CYS A CA 1
ATOM 1438 C C . CYS A 1 191 ? -8.015 8.242 20.043 1.00 91.38 191 CYS A C 1
ATOM 1440 O O . CYS A 1 191 ? -9.216 8.434 19.811 1.00 91.38 191 CYS A O 1
ATOM 1442 N N . PRO A 1 192 ? -7.086 9.161 19.711 1.00 86.19 192 PRO A N 1
ATOM 1443 C CA . PRO A 1 192 ? -7.420 10.464 19.129 1.00 86.19 192 PRO A CA 1
ATOM 1444 C C . PRO A 1 192 ? -7.975 10.371 17.699 1.00 86.19 192 PRO A C 1
ATOM 1446 O O . PRO A 1 192 ? -8.582 11.326 17.227 1.00 86.19 192 PRO A O 1
ATOM 1449 N N . GLY A 1 193 ? -7.796 9.229 17.027 1.00 85.81 193 GLY A N 1
ATOM 1450 C CA . GLY A 1 193 ? -8.294 8.962 15.675 1.00 85.81 193 GLY A CA 1
ATOM 1451 C C . GLY A 1 193 ? -9.724 8.423 15.597 1.00 85.81 193 GLY A C 1
ATOM 1452 O O . GLY A 1 193 ? -10.185 8.133 14.499 1.00 85.81 193 GLY A O 1
ATOM 1453 N N . LEU A 1 194 ? -10.402 8.241 16.738 1.00 92.25 194 LEU A N 1
ATOM 1454 C CA . LEU A 1 194 ? -11.739 7.646 16.812 1.00 92.25 194 LEU A CA 1
ATOM 1455 C C . LEU A 1 194 ? -12.733 8.584 17.504 1.00 92.25 194 LEU A C 1
ATOM 1457 O O . LEU A 1 194 ? -12.483 9.031 18.628 1.00 92.25 194 LEU A O 1
ATOM 1461 N N . ASP A 1 195 ? -13.890 8.819 16.885 1.00 92.81 195 ASP A N 1
ATOM 1462 C CA . ASP A 1 195 ? -15.014 9.544 17.488 1.00 92.81 195 ASP A CA 1
ATOM 1463 C C . ASP A 1 195 ? -15.844 8.668 18.449 1.00 92.81 195 ASP A C 1
ATOM 1465 O O . ASP A 1 195 ? -15.708 7.445 18.498 1.00 92.81 195 ASP A O 1
ATOM 1469 N N . ALA A 1 196 ? -16.737 9.281 19.232 1.00 91.44 196 ALA A N 1
ATOM 1470 C CA . ALA A 1 196 ? -17.536 8.564 20.230 1.00 91.44 196 ALA A CA 1
ATOM 1471 C C . ALA A 1 196 ? -18.410 7.435 19.639 1.00 91.44 196 ALA A C 1
ATOM 1473 O O . ALA A 1 196 ? -18.564 6.387 20.267 1.00 91.44 196 ALA A O 1
ATOM 1474 N N . GLY A 1 197 ? -18.960 7.622 18.436 1.00 91.50 197 GLY A N 1
ATOM 1475 C CA . GLY A 1 197 ? -19.767 6.612 17.751 1.00 91.50 197 GLY A CA 1
ATOM 1476 C C . GLY A 1 197 ? -18.919 5.468 17.194 1.00 91.50 197 GLY A C 1
ATOM 1477 O O . GLY A 1 197 ? -19.301 4.303 17.300 1.00 91.50 197 GLY A O 1
ATOM 1478 N N . GLN A 1 198 ? -17.739 5.768 16.651 1.00 93.50 198 GLN A N 1
ATOM 1479 C CA . GLN A 1 198 ? -16.749 4.775 16.229 1.00 93.50 198 GLN A CA 1
ATOM 1480 C C . GLN A 1 198 ? -16.283 3.918 17.410 1.00 93.50 198 GLN A C 1
ATOM 1482 O O . GLN A 1 198 ? -16.311 2.691 17.318 1.00 93.50 198 GLN A O 1
ATOM 1487 N N . ARG A 1 199 ? -15.951 4.542 18.547 1.00 93.19 199 ARG A N 1
ATOM 1488 C CA . ARG A 1 199 ? -15.570 3.833 19.782 1.00 93.19 199 ARG A CA 1
ATOM 1489 C C . ARG A 1 199 ? -16.674 2.895 20.265 1.00 93.19 199 ARG A C 1
ATOM 1491 O O . ARG A 1 199 ? -16.397 1.752 20.626 1.00 93.19 199 ARG A O 1
ATOM 1498 N N . GLN A 1 200 ? -17.927 3.351 20.229 1.00 90.12 200 GLN A N 1
ATOM 1499 C CA . GLN A 1 200 ? -19.071 2.523 20.608 1.00 90.12 200 GLN A CA 1
ATOM 1500 C C . GLN A 1 200 ? -19.244 1.322 19.666 1.00 90.12 200 GLN A C 1
ATOM 1502 O O . GLN A 1 200 ? -19.363 0.196 20.143 1.00 90.12 200 GLN A O 1
ATOM 1507 N N . ARG A 1 201 ? -19.182 1.532 18.344 1.00 91.38 201 ARG A N 1
ATOM 1508 C CA . ARG A 1 201 ? -19.277 0.444 17.354 1.00 91.38 201 ARG A CA 1
ATOM 1509 C C . ARG A 1 201 ? -18.182 -0.597 17.534 1.00 91.38 201 ARG A C 1
ATOM 1511 O O . ARG A 1 201 ? -18.474 -1.788 17.546 1.00 91.38 201 ARG A O 1
ATOM 1518 N N . ILE A 1 202 ? -16.940 -0.157 17.727 1.00 91.06 202 ILE A N 1
ATOM 1519 C CA . ILE A 1 202 ? -15.805 -1.049 17.984 1.00 91.06 202 ILE A CA 1
ATOM 1520 C C . ILE A 1 202 ? -16.058 -1.904 19.227 1.00 91.06 202 ILE A C 1
ATOM 1522 O O . ILE A 1 202 ? -15.911 -3.125 19.177 1.00 91.06 202 ILE A O 1
ATOM 1526 N N . ARG A 1 203 ? -16.503 -1.283 20.324 1.00 87.88 203 ARG A N 1
ATOM 1527 C CA . ARG A 1 203 ? -16.823 -1.986 21.571 1.00 87.88 203 ARG A CA 1
ATOM 1528 C C . ARG A 1 203 ? -17.919 -3.040 21.395 1.00 87.88 203 ARG A C 1
ATOM 1530 O O . ARG A 1 203 ? -17.857 -4.085 22.037 1.00 87.88 203 ARG A O 1
ATOM 1537 N N . GLU A 1 204 ? -18.928 -2.755 20.580 1.00 87.62 204 GLU A N 1
ATOM 1538 C CA . GLU A 1 204 ? -20.067 -3.650 20.353 1.00 87.62 204 GLU A CA 1
ATOM 1539 C C . GLU A 1 204 ? -19.760 -4.782 19.368 1.00 87.62 204 GLU A C 1
ATOM 1541 O O . GLU A 1 204 ? -20.315 -5.872 19.506 1.00 87.62 204 GLU A O 1
ATOM 1546 N N . ARG A 1 205 ? -18.903 -4.527 18.372 1.00 89.69 205 ARG A N 1
ATOM 1547 C CA . ARG A 1 205 ? -18.749 -5.402 17.201 1.00 89.69 205 ARG A CA 1
ATOM 1548 C C . ARG A 1 205 ? -17.449 -6.192 17.173 1.00 89.69 205 ARG A C 1
ATOM 1550 O O . ARG A 1 205 ? -17.448 -7.304 16.652 1.00 89.69 205 ARG A O 1
ATOM 1557 N N . VAL A 1 206 ? -16.353 -5.675 17.731 1.00 85.81 206 VAL A N 1
ATOM 1558 C CA . VAL A 1 206 ? -15.093 -6.430 17.753 1.00 85.81 206 VAL A CA 1
ATOM 1559 C C . VAL A 1 206 ? -15.209 -7.564 18.765 1.00 85.81 206 VAL A C 1
ATOM 1561 O O . VAL A 1 206 ? -15.355 -7.330 19.969 1.00 85.81 206 VAL A O 1
ATOM 1564 N N . ALA A 1 207 ? -15.121 -8.800 18.272 1.00 79.56 207 ALA A N 1
ATOM 1565 C CA . ALA A 1 207 ? -15.146 -9.997 19.098 1.00 79.56 207 ALA A CA 1
ATOM 1566 C C . ALA A 1 207 ? -14.075 -9.933 20.200 1.00 79.56 207 ALA A C 1
ATOM 1568 O O . ALA A 1 207 ? -12.955 -9.481 19.975 1.00 79.56 207 ALA A O 1
ATOM 1569 N N . ARG A 1 208 ? -14.402 -10.438 21.397 1.00 81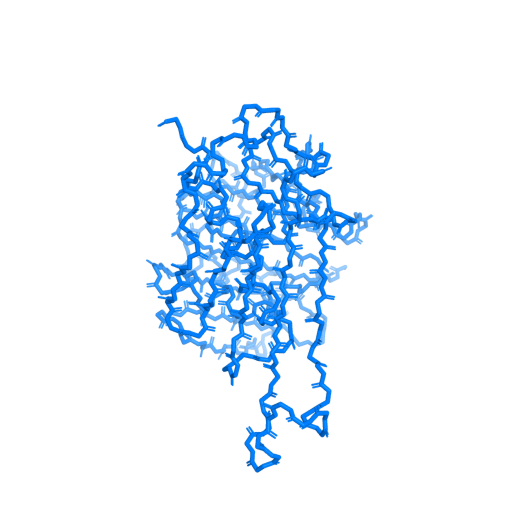.38 208 ARG A N 1
ATOM 1570 C CA . ARG A 1 208 ? -13.458 -10.451 22.534 1.00 81.38 208 ARG A CA 1
ATOM 1571 C C . ARG A 1 208 ? -12.181 -11.227 22.228 1.00 81.38 208 ARG A C 1
ATOM 1573 O O . ARG A 1 208 ? -11.135 -10.930 22.793 1.00 81.38 208 ARG A O 1
ATOM 1580 N N . HIS A 1 209 ? -12.291 -12.242 21.378 1.00 85.12 209 HIS A N 1
ATOM 1581 C CA . HIS A 1 209 ? -11.182 -13.085 20.979 1.00 85.12 209 HIS A CA 1
ATOM 1582 C C . HIS A 1 209 ? -11.458 -13.701 19.608 1.00 85.12 209 HIS A C 1
ATOM 1584 O O . HIS A 1 209 ? -12.553 -14.213 19.365 1.00 85.12 209 HIS A O 1
ATOM 1590 N N . HIS A 1 210 ? -10.460 -13.675 18.737 1.00 82.81 210 HIS A N 1
ATOM 1591 C CA . HIS A 1 210 ? -10.487 -14.295 17.423 1.00 82.81 210 HIS A CA 1
ATOM 1592 C C . HIS A 1 210 ? -9.086 -14.805 17.077 1.00 82.81 210 HIS A C 1
ATOM 1594 O O . HIS A 1 210 ? -8.098 -14.130 17.353 1.00 82.81 210 HIS A O 1
ATOM 1600 N N . ARG A 1 211 ? -8.995 -15.990 16.470 1.00 80.81 211 ARG A N 1
ATOM 1601 C CA . ARG A 1 211 ? -7.735 -16.562 15.989 1.00 80.81 211 ARG A CA 1
ATOM 1602 C C . ARG A 1 211 ? -7.901 -17.022 14.552 1.00 80.81 211 ARG A C 1
ATOM 1604 O O . ARG A 1 211 ? -8.869 -17.711 14.240 1.00 80.81 211 ARG A O 1
ATOM 1611 N N . ASP A 1 212 ? -6.922 -16.687 13.729 1.00 78.38 212 ASP A N 1
ATOM 1612 C CA . ASP A 1 212 ? -6.827 -17.127 12.343 1.00 78.38 212 ASP A CA 1
ATOM 1613 C C . ASP A 1 212 ? -5.352 -17.365 12.002 1.00 78.38 212 ASP A C 1
ATOM 1615 O O . ASP A 1 212 ? -4.545 -16.432 11.956 1.00 78.38 212 ASP A O 1
ATOM 1619 N N . GLY A 1 213 ? -5.000 -18.645 11.862 1.00 80.31 213 GLY A N 1
ATOM 1620 C CA . GLY A 1 213 ? -3.616 -19.104 11.779 1.00 80.31 213 GLY A CA 1
ATOM 1621 C C . GLY A 1 213 ? -2.794 -18.670 12.997 1.00 80.31 213 GLY A C 1
ATOM 1622 O O . GLY A 1 213 ? -3.141 -18.972 14.149 1.00 80.31 213 GLY A O 1
ATOM 1623 N N . ASP A 1 214 ? -1.719 -17.939 12.714 1.00 77.88 214 ASP A N 1
ATOM 1624 C CA . ASP A 1 214 ? -0.757 -17.422 13.692 1.00 77.88 214 ASP A CA 1
ATOM 1625 C C . ASP A 1 214 ? -1.114 -16.027 14.212 1.00 77.88 214 ASP A C 1
ATOM 1627 O O . ASP A 1 214 ? -0.368 -15.440 14.991 1.00 77.88 214 ASP A O 1
ATOM 1631 N N . VAL A 1 215 ? -2.254 -15.479 13.785 1.00 80.62 215 VAL A N 1
ATOM 1632 C CA . VAL A 1 215 ? -2.708 -14.160 14.217 1.00 80.62 215 VAL A CA 1
ATOM 1633 C C . VAL A 1 215 ? -3.836 -14.305 15.224 1.00 80.62 215 VAL A C 1
ATOM 1635 O O . VAL A 1 215 ? -4.863 -14.937 14.959 1.00 80.62 215 VAL A O 1
ATOM 1638 N N . ILE A 1 216 ? -3.658 -13.683 16.382 1.00 82.12 216 ILE A N 1
ATOM 1639 C CA . ILE A 1 216 ? -4.649 -13.626 17.451 1.00 82.12 216 ILE A CA 1
ATOM 1640 C C . ILE A 1 216 ? -5.076 -12.173 17.619 1.00 82.12 216 ILE A C 1
ATOM 1642 O O . ILE A 1 216 ? -4.242 -11.285 17.752 1.00 82.12 216 ILE A O 1
ATOM 1646 N N . VAL A 1 217 ? -6.382 -11.935 17.641 1.00 84.88 217 VAL A N 1
ATOM 1647 C CA . VAL A 1 217 ? -6.979 -10.642 17.969 1.00 84.88 217 VAL A CA 1
ATOM 1648 C C . VAL A 1 217 ? -7.730 -10.784 19.284 1.00 84.88 217 VAL A C 1
ATOM 1650 O O . VAL A 1 217 ? -8.601 -11.644 19.419 1.00 84.88 217 VAL A O 1
ATOM 1653 N N . ALA A 1 218 ? -7.410 -9.941 20.255 1.00 84.00 218 ALA A N 1
ATOM 1654 C CA . ALA A 1 218 ? -8.106 -9.851 21.528 1.00 84.00 218 ALA A CA 1
ATOM 1655 C C . ALA A 1 218 ? -8.679 -8.444 21.709 1.00 84.00 218 ALA A C 1
ATOM 1657 O O . ALA A 1 218 ? -8.029 -7.458 21.381 1.00 84.00 218 ALA A O 1
ATOM 1658 N N . ASN A 1 219 ? -9.896 -8.354 22.240 1.00 86.69 219 ASN A N 1
ATOM 1659 C CA . ASN A 1 219 ? -10.502 -7.094 22.655 1.00 86.69 219 ASN A CA 1
ATOM 1660 C C . ASN A 1 219 ? -10.851 -7.180 24.140 1.00 86.69 219 ASN A C 1
ATOM 1662 O O . ASN A 1 219 ? -11.834 -7.821 24.530 1.00 86.69 219 ASN A O 1
ATOM 1666 N N . SER A 1 220 ? -10.032 -6.535 24.963 1.00 83.00 220 SER A N 1
ATOM 1667 C CA . SER A 1 220 ? -10.221 -6.443 26.407 1.00 83.00 220 SER A CA 1
ATOM 1668 C C . SER A 1 220 ? -10.372 -4.986 26.807 1.00 83.00 220 SER A C 1
ATOM 1670 O O . SER A 1 220 ? -9.477 -4.179 26.575 1.00 83.00 220 SER A O 1
ATOM 1672 N N . GLU A 1 221 ? -11.514 -4.655 27.411 1.00 82.56 221 GLU A N 1
ATOM 1673 C CA . GLU A 1 221 ? -11.769 -3.328 27.993 1.00 82.56 221 GLU A CA 1
ATOM 1674 C C . GLU A 1 221 ? -11.596 -2.158 27.002 1.00 82.56 221 GLU A C 1
ATOM 1676 O O . GLU A 1 221 ? -11.315 -1.033 27.397 1.00 82.56 221 GLU A O 1
ATOM 1681 N N . GLY A 1 222 ? -11.808 -2.407 25.703 1.00 82.94 222 GLY A N 1
ATOM 1682 C CA . GLY A 1 222 ? -11.643 -1.398 24.656 1.00 82.94 222 GLY A CA 1
ATOM 1683 C C . GLY A 1 222 ? -10.205 -1.236 24.160 1.00 82.94 222 GLY A C 1
ATOM 1684 O O . GLY A 1 222 ? -9.942 -0.328 23.376 1.00 82.94 222 GLY A O 1
ATOM 1685 N N . THR A 1 223 ? -9.288 -2.120 24.548 1.00 90.56 223 THR A N 1
ATOM 1686 C CA . THR A 1 223 ? -7.993 -2.277 23.878 1.00 90.56 223 THR A CA 1
ATOM 1687 C C . THR A 1 223 ? -8.074 -3.435 22.896 1.00 90.56 223 THR A C 1
ATOM 1689 O O . THR A 1 223 ? -8.401 -4.554 23.290 1.00 90.56 223 THR A O 1
ATOM 1692 N N . ILE A 1 224 ? -7.786 -3.158 21.623 1.00 92.81 224 ILE A N 1
ATOM 1693 C CA . ILE A 1 224 ? -7.608 -4.190 20.602 1.00 92.81 224 ILE A CA 1
ATOM 1694 C C . ILE A 1 224 ? -6.131 -4.544 20.561 1.00 92.81 224 ILE A C 1
ATOM 1696 O O . ILE A 1 224 ? -5.302 -3.679 20.293 1.00 92.81 224 ILE A O 1
ATOM 1700 N N . THR A 1 225 ? -5.828 -5.814 20.773 1.00 91.31 225 THR A N 1
ATOM 1701 C CA . THR A 1 225 ? -4.482 -6.371 20.726 1.00 91.31 225 THR A CA 1
ATOM 1702 C C . THR A 1 225 ? -4.407 -7.381 19.594 1.00 91.31 225 THR A C 1
ATOM 1704 O O . THR A 1 225 ? -5.226 -8.297 19.521 1.00 91.31 225 THR A O 1
ATOM 1707 N N . VAL A 1 226 ? -3.430 -7.213 18.710 1.00 90.50 226 VAL A N 1
ATOM 1708 C CA . VAL A 1 226 ? -3.095 -8.141 17.636 1.00 90.50 226 VAL A CA 1
ATOM 1709 C C . VAL A 1 226 ? -1.740 -8.756 17.943 1.00 90.50 226 VAL A C 1
ATOM 1711 O O . VAL A 1 226 ? -0.733 -8.058 17.999 1.00 90.50 226 VAL A O 1
ATOM 1714 N N . LEU A 1 227 ? -1.731 -10.068 18.114 1.00 87.31 227 LEU A N 1
ATOM 1715 C CA . LEU A 1 227 ? -0.540 -10.875 18.325 1.00 87.31 227 LEU A CA 1
ATOM 1716 C C . LEU A 1 227 ? -0.253 -11.665 17.056 1.00 87.31 227 LEU A C 1
ATOM 1718 O O . LEU A 1 227 ? -1.142 -12.344 16.540 1.00 87.31 227 LEU A O 1
ATOM 1722 N N . VAL A 1 228 ? 0.982 -11.586 16.575 1.00 83.31 228 VAL A N 1
ATOM 1723 C CA . VAL A 1 228 ? 1.490 -12.403 15.472 1.00 83.31 228 VAL A CA 1
ATOM 1724 C C . VAL A 1 228 ? 2.532 -13.361 16.029 1.00 83.31 228 VAL A C 1
ATOM 1726 O O . VAL A 1 228 ? 3.567 -12.928 16.541 1.00 83.31 228 VAL A O 1
ATOM 1729 N N . ASP A 1 229 ? 2.223 -14.652 15.948 1.00 74.12 229 ASP A N 1
ATOM 1730 C CA . ASP A 1 229 ? 3.025 -15.732 16.510 1.00 74.12 229 ASP A CA 1
ATOM 1731 C C . ASP A 1 229 ? 3.995 -16.336 15.472 1.00 74.12 229 ASP A C 1
ATOM 1733 O O . ASP A 1 229 ? 3.647 -16.556 14.313 1.00 74.12 229 ASP A O 1
ATOM 1737 N N . TRP A 1 230 ? 5.221 -16.609 15.922 1.00 65.62 230 TRP A N 1
ATOM 1738 C CA . TRP A 1 230 ? 6.135 -17.686 15.512 1.00 65.62 230 TRP A CA 1
ATOM 1739 C C . TRP A 1 230 ? 6.571 -17.937 14.054 1.00 65.62 230 TRP A C 1
ATOM 1741 O O . TRP A 1 230 ? 7.508 -18.712 13.872 1.00 65.62 230 TRP A O 1
ATOM 1751 N N . ILE A 1 231 ? 5.966 -17.355 13.014 1.00 56.53 231 ILE A N 1
ATOM 1752 C CA . ILE A 1 231 ? 6.195 -17.831 11.625 1.00 56.53 231 ILE A CA 1
ATOM 1753 C C . ILE A 1 231 ? 6.815 -16.779 10.689 1.00 56.53 231 ILE A C 1
ATOM 1755 O O . ILE A 1 231 ? 7.277 -17.116 9.599 1.00 56.53 231 ILE A O 1
ATOM 1759 N N . VAL A 1 232 ? 6.907 -15.517 11.109 1.00 54.75 232 VAL A N 1
ATOM 1760 C CA . VAL A 1 232 ? 7.356 -14.410 10.246 1.00 54.75 232 VAL A CA 1
ATOM 1761 C C . VAL A 1 232 ? 8.500 -13.631 10.883 1.00 54.75 232 VAL A C 1
ATOM 1763 O O . VAL A 1 232 ? 8.490 -13.360 12.083 1.00 54.75 232 VAL A O 1
ATOM 1766 N N . THR A 1 233 ? 9.498 -13.277 10.072 1.00 60.66 233 THR A N 1
ATOM 1767 C CA . THR A 1 233 ? 10.605 -12.422 10.518 1.00 60.66 233 THR A CA 1
ATOM 1768 C C . THR A 1 233 ? 10.113 -10.990 10.730 1.00 60.66 233 THR A C 1
ATOM 1770 O O . THR A 1 233 ? 9.125 -10.573 10.133 1.00 60.66 233 THR A O 1
ATOM 1773 N N . TYR A 1 234 ? 10.784 -10.203 11.572 1.00 53.72 234 TYR A N 1
ATOM 1774 C CA . TYR A 1 234 ? 10.588 -8.752 11.538 1.00 53.72 234 TYR A CA 1
ATOM 1775 C C . TYR A 1 234 ? 11.279 -8.212 10.272 1.00 53.72 234 TYR A C 1
ATOM 1777 O O . TYR A 1 234 ? 12.439 -8.576 10.061 1.00 53.72 234 TYR A O 1
ATOM 1785 N N . PRO A 1 235 ? 10.634 -7.384 9.422 1.00 64.88 235 PRO A N 1
ATOM 1786 C CA . PRO A 1 235 ? 9.428 -6.566 9.654 1.00 64.88 235 PRO A CA 1
ATOM 1787 C C . PRO A 1 235 ? 8.075 -7.198 9.262 1.00 64.88 235 PRO A C 1
ATOM 1789 O O . PRO A 1 235 ? 7.027 -6.613 9.535 1.00 64.88 235 PRO A O 1
ATOM 1792 N N . GLU A 1 236 ? 8.061 -8.386 8.658 1.00 69.94 236 GLU A N 1
ATOM 1793 C CA . GLU A 1 236 ? 6.848 -9.039 8.137 1.00 69.94 236 GLU A CA 1
ATOM 1794 C C . GLU A 1 236 ? 5.780 -9.279 9.221 1.00 69.94 236 GLU A C 1
ATOM 1796 O O . GLU A 1 236 ? 4.579 -9.162 8.962 1.00 69.94 236 GLU A O 1
ATOM 1801 N N . SER A 1 237 ? 6.200 -9.583 10.453 1.00 74.06 237 SER A N 1
ATOM 1802 C CA . SER A 1 237 ? 5.294 -9.764 11.593 1.00 74.06 237 SER A CA 1
ATOM 1803 C C . SER A 1 237 ? 4.586 -8.465 12.007 1.00 74.06 237 SER A C 1
ATOM 1805 O O . SER A 1 237 ? 3.405 -8.493 12.356 1.00 74.06 237 SER A O 1
ATOM 1807 N N . ALA A 1 238 ? 5.271 -7.320 11.929 1.00 78.06 238 ALA A N 1
ATOM 1808 C CA . ALA A 1 238 ? 4.690 -6.013 12.229 1.00 78.06 238 ALA A CA 1
ATOM 1809 C C . ALA A 1 238 ? 3.684 -5.595 11.155 1.00 78.06 238 ALA A C 1
ATOM 1811 O O . ALA A 1 238 ? 2.580 -5.156 11.480 1.00 78.06 238 ALA A O 1
ATOM 1812 N N . ASP A 1 239 ? 4.023 -5.820 9.889 1.00 77.38 239 ASP A N 1
ATOM 1813 C CA . ASP A 1 239 ? 3.132 -5.595 8.751 1.00 77.38 239 ASP A CA 1
ATOM 1814 C C . ASP A 1 239 ? 1.853 -6.432 8.860 1.00 77.38 239 ASP A C 1
ATOM 1816 O O . ASP A 1 239 ? 0.740 -5.931 8.670 1.00 77.38 239 ASP A O 1
ATOM 1820 N N . LEU A 1 240 ? 1.985 -7.706 9.236 1.00 80.25 240 LEU A N 1
ATOM 1821 C CA . LEU A 1 240 ? 0.836 -8.580 9.448 1.00 80.25 240 LEU A CA 1
ATOM 1822 C C . LEU A 1 240 ? -0.038 -8.099 10.616 1.00 80.25 240 LEU A C 1
ATOM 1824 O O . LEU A 1 240 ? -1.269 -8.099 10.503 1.00 80.25 240 LEU A O 1
ATOM 1828 N N . ALA A 1 241 ? 0.584 -7.638 11.706 1.00 86.00 241 ALA A N 1
ATOM 1829 C CA . ALA A 1 241 ? -0.124 -7.078 12.850 1.00 86.00 241 ALA A CA 1
ATOM 1830 C C . ALA A 1 241 ? -0.912 -5.813 12.461 1.00 86.00 241 ALA A C 1
ATOM 1832 O O . ALA A 1 241 ? -2.109 -5.724 12.755 1.00 86.00 241 ALA A O 1
ATOM 1833 N N . ARG A 1 242 ? -0.291 -4.875 11.725 1.00 87.81 242 ARG A N 1
ATOM 1834 C CA . ARG A 1 242 ? -0.962 -3.668 11.201 1.00 87.81 242 ARG A CA 1
ATOM 1835 C C . ARG A 1 242 ? -2.128 -4.030 10.294 1.00 87.81 242 ARG A C 1
ATOM 1837 O O . ARG A 1 242 ? -3.239 -3.542 10.502 1.00 87.81 242 ARG A O 1
ATOM 1844 N N . ALA A 1 243 ? -1.899 -4.906 9.316 1.00 84.19 243 ALA A N 1
ATOM 1845 C CA . ALA A 1 243 ? -2.918 -5.315 8.359 1.00 84.19 243 ALA A CA 1
ATOM 1846 C C . ALA A 1 243 ? -4.136 -5.942 9.054 1.00 84.19 243 ALA A C 1
ATOM 1848 O O . ALA A 1 243 ? -5.278 -5.606 8.727 1.00 84.19 243 ALA A O 1
ATOM 1849 N N . ARG A 1 244 ? -3.919 -6.814 10.049 1.00 88.88 244 ARG A N 1
ATOM 1850 C CA . ARG A 1 244 ? -5.023 -7.408 10.813 1.00 88.88 244 ARG A CA 1
ATOM 1851 C C . ARG A 1 244 ? -5.722 -6.384 11.707 1.00 88.88 244 ARG A C 1
ATOM 1853 O O . ARG A 1 244 ? -6.951 -6.432 11.798 1.00 88.88 244 ARG A O 1
ATOM 1860 N N . ALA A 1 245 ? -4.991 -5.467 12.340 1.00 90.62 245 ALA A N 1
ATOM 1861 C CA . ALA A 1 245 ? -5.593 -4.396 13.133 1.00 90.62 245 ALA A CA 1
ATOM 1862 C C . ALA A 1 245 ? -6.515 -3.527 12.263 1.00 90.62 245 ALA A C 1
ATOM 1864 O O . ALA A 1 245 ? -7.676 -3.321 12.616 1.00 90.62 245 ALA A O 1
ATOM 1865 N N . VAL A 1 246 ? -6.041 -3.106 11.083 1.00 90.06 246 VAL A N 1
ATOM 1866 C CA . VAL A 1 246 ? -6.832 -2.344 10.103 1.00 90.06 246 VAL A CA 1
ATOM 1867 C C . VAL A 1 246 ? -8.071 -3.119 9.667 1.00 90.06 246 VAL A C 1
ATOM 1869 O O . VAL A 1 246 ? -9.165 -2.565 9.710 1.00 90.06 246 VAL A O 1
ATOM 1872 N N . ALA A 1 247 ? -7.933 -4.395 9.293 1.00 86.81 247 ALA A N 1
ATOM 1873 C CA . ALA A 1 247 ? -9.069 -5.214 8.869 1.00 86.81 247 ALA A CA 1
ATOM 1874 C C . ALA A 1 247 ? -10.137 -5.333 9.970 1.00 86.81 247 ALA A C 1
ATOM 1876 O O . ALA A 1 247 ? -11.317 -5.110 9.709 1.00 86.81 247 ALA A O 1
ATOM 1877 N N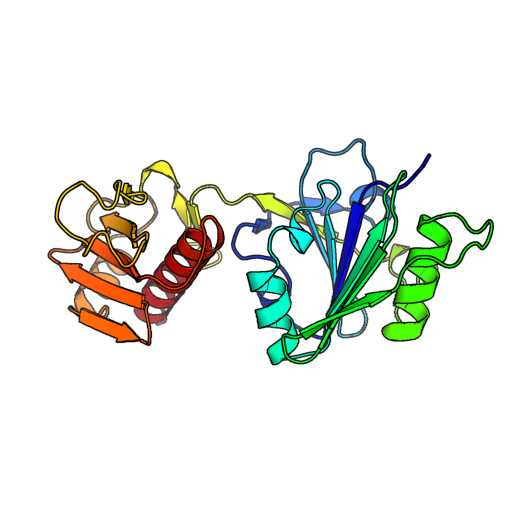 . THR A 1 248 ? -9.709 -5.602 11.208 1.00 90.50 248 THR A N 1
ATOM 1878 C CA . THR A 1 248 ? -10.591 -5.710 12.383 1.00 90.50 248 THR A CA 1
ATOM 1879 C C . THR A 1 248 ? -11.348 -4.405 12.633 1.00 90.50 248 THR A C 1
ATOM 1881 O O . THR A 1 248 ? -12.560 -4.400 12.847 1.00 90.50 248 THR A O 1
ATOM 1884 N N . LEU A 1 249 ? -10.633 -3.280 12.596 1.00 91.25 249 LEU A N 1
ATOM 1885 C CA . LEU A 1 249 ? -11.212 -1.958 12.810 1.00 91.25 249 LEU A CA 1
ATOM 1886 C C . LEU A 1 249 ? -12.169 -1.577 11.677 1.00 91.25 249 LEU A C 1
ATOM 1888 O O . LEU A 1 249 ? -13.254 -1.066 11.941 1.00 91.25 249 LEU A O 1
ATOM 1892 N N . ARG A 1 250 ? -11.808 -1.867 10.424 1.00 90.19 250 ARG A N 1
ATOM 1893 C CA . ARG A 1 250 ? -12.649 -1.592 9.256 1.00 90.19 250 ARG A CA 1
ATOM 1894 C C . ARG A 1 250 ? -13.960 -2.365 9.333 1.00 90.19 250 ARG A C 1
ATOM 1896 O O . ARG A 1 250 ? -15.011 -1.751 9.198 1.00 90.19 250 ARG A O 1
ATOM 1903 N N . GLU A 1 251 ? -13.909 -3.667 9.615 1.00 89.31 251 GLU A N 1
ATOM 1904 C CA . GLU A 1 251 ? -15.100 -4.513 9.765 1.00 89.31 251 GLU A CA 1
ATOM 1905 C C . GLU A 1 251 ? -16.049 -3.976 10.847 1.00 89.31 251 GLU A C 1
ATOM 1907 O O . GLU A 1 251 ? -17.256 -3.880 10.628 1.00 89.31 251 GLU A O 1
ATOM 1912 N N . ALA A 1 252 ? -15.507 -3.543 11.988 1.00 89.88 252 ALA A N 1
ATOM 1913 C CA . ALA A 1 252 ? -16.312 -2.974 13.063 1.00 89.88 252 ALA A CA 1
ATOM 1914 C C . ALA A 1 252 ? -16.965 -1.629 12.692 1.00 89.88 252 ALA A C 1
ATOM 1916 O O . ALA A 1 252 ? -18.071 -1.331 13.159 1.00 89.88 252 ALA A O 1
ATOM 1917 N N . LEU A 1 253 ? -16.292 -0.816 11.872 1.00 89.44 253 LEU A N 1
ATOM 1918 C CA . LEU A 1 253 ? -16.722 0.536 11.512 1.00 89.44 253 LEU A CA 1
ATOM 1919 C C . LEU A 1 253 ? -17.604 0.619 10.261 1.00 89.44 253 LEU A C 1
ATOM 1921 O O . LEU A 1 253 ? -18.227 1.666 10.062 1.00 89.44 253 LEU A O 1
ATOM 1925 N N . MET A 1 254 ? -17.710 -0.445 9.458 1.00 85.06 254 MET A N 1
ATOM 1926 C CA . MET A 1 254 ? -18.663 -0.487 8.340 1.00 85.06 254 MET A CA 1
ATOM 1927 C C . MET A 1 254 ? -20.091 -0.207 8.840 1.00 85.06 254 MET A C 1
ATOM 1929 O O . MET A 1 254 ? -20.425 -0.652 9.931 1.00 85.06 254 MET A O 1
ATOM 1933 N N . PRO A 1 255 ? -20.937 0.536 8.109 1.00 70.56 255 PRO A N 1
ATOM 1934 C CA . PRO A 1 255 ? -22.309 0.829 8.535 1.00 70.56 255 PRO A CA 1
ATOM 1935 C C . PRO A 1 255 ? -23.125 -0.436 8.853 1.00 70.56 255 PRO A C 1
ATOM 1937 O O . PRO A 1 255 ? -23.170 -1.346 7.999 1.00 70.56 255 PRO A O 1
#

Organism: NCBI:txid555059

Secondary structure (DSSP, 8-state):
----EEEEEE--S-HHHHS-TTEEEEEEEE-HHHHH-TTS-S-EEEEEETTEEEEEETT-HHHHTHHHHHHHHHHS-EEEEEE-SS--EEEEEETTEEEEEEPPS-S--HHHHHHHHHHHHH--B-SSSTTBGGGPPEEEEEEPSEEE-SSS-EEEGGGEEEEPPPPGGGTTS-TTS----EEEEEETTT-TT--HHHHHHHHHHS-SEEEETTEEEEEETTEEEEEE-SS--TTHHHHHHHHHHHHHHHHHH--

Radius of gyration: 20.33 Å; chains: 1; bounding box: 47×40×56 Å

pLDDT: mean 80.96, std 12.34, range [39.53, 95.5]

Foldseek 3Di:
DFQQKKKKKFQAPDLCLVDQQQKDFPPDWDFPCVQRDPPDDQWKWWDDFPRIIIIMGSVPVVVVPLVSQLVSQLVTWMWMWGGRPPFTWIWTHHNSDTDIDGDPPDPDHSVRVVQVVCCVVPVQACDDDPRHRRPTIIGTMDRAQAADLDPQFTFHVVQKDKDWFDDCVPPPHDPVQDKGKIKIKGQLVPGPRDDPVLLVLLVVPQDQWDDDPQWIWHADPRMTMIMGIGDDDPPVNVSVSSVVVSVSSNVSPDD

Sequence (255 aa):
MGWSMEMAAVRTTDLDEAVPHLFSPAGGTTRFEGATSMSRPPEMCAALVGGWAVVIDVEHRLSENAGHLRKASRATDVHLVRVDEVEPAALHYRAGTLVSEAVPESGEDGESWAMRTLRERTGIHFGEGPSGLWDVNFQVLAVTTGLRIDESTHIPEGALRWELPGDPSDGRADPTLGGFTTELSVDTTTCPGLDAGQRQRIRERVARHHRDGDVIVANSEGTITVLVDWIVTYPESADLARARAVATLREALMP